Protein AF-A0A524K3Z4-F1 (afdb_monomer_lite)

pLDDT: mean 92.26, std 5.46, range [56.69, 98.56]

Foldseek 3Di:
DADEAEEEAEAADPCPCPDPQNVLVVLLQVLLCVVGHYDYDYDHVNVVCDDPDPPPCVLVLLLLPADCAQAEDEAEDEDQADPGVVVQVVVVSSCVSNHYHHQYYYYHNPVCCVPPVRVVVSSVVSNVVSVSRSCSNVVTDGAADDLVNQLVLLLSLVVLVVDPPDPSVVSCVVQVSNPDSGSDPHHYDPVSSVVSNVNSVVVVVCVVVVVDDDDD

Structure (mmCIF, N/CA/C/O backbone):
data_AF-A0A524K3Z4-F1
#
_entry.id   AF-A0A524K3Z4-F1
#
loop_
_atom_site.group_PDB
_atom_site.id
_atom_site.type_symbol
_atom_site.label_atom_id
_atom_site.label_alt_id
_atom_site.label_comp_id
_atom_site.label_asym_id
_atom_site.label_entity_id
_atom_site.label_seq_id
_atom_site.pdbx_PDB_ins_code
_atom_site.Cartn_x
_atom_site.Cartn_y
_atom_site.Cartn_z
_atom_site.occupancy
_atom_site.B_iso_or_equiv
_atom_site.auth_seq_id
_atom_site.auth_comp_id
_atom_site.auth_asym_id
_atom_site.auth_atom_id
_atom_site.pdbx_PDB_model_num
ATOM 1 N N . MET A 1 1 ? -13.213 -27.231 7.561 1.00 56.69 1 MET A N 1
ATOM 2 C CA . MET A 1 1 ? -12.768 -26.121 8.432 1.00 56.69 1 MET A CA 1
ATOM 3 C C . MET A 1 1 ? -12.184 -25.033 7.546 1.00 56.69 1 MET A C 1
ATOM 5 O O . MET A 1 1 ? -11.347 -25.350 6.708 1.00 56.69 1 MET A O 1
ATOM 9 N N . THR A 1 2 ? -12.667 -23.795 7.653 1.00 78.12 2 THR A N 1
ATOM 10 C CA . THR A 1 2 ? -12.104 -22.633 6.943 1.00 78.12 2 THR A CA 1
ATOM 11 C C . THR A 1 2 ? -10.697 -22.343 7.471 1.00 78.12 2 THR A C 1
ATOM 13 O O . THR A 1 2 ? -10.462 -22.359 8.676 1.00 78.12 2 THR A O 1
ATOM 16 N N . LYS A 1 3 ? -9.731 -22.142 6.569 1.00 89.69 3 LYS A N 1
ATOM 17 C CA . LYS A 1 3 ? -8.318 -21.948 6.924 1.00 89.69 3 LYS A CA 1
ATOM 18 C C . LYS A 1 3 ? -8.098 -20.550 7.500 1.00 89.69 3 LYS A C 1
ATOM 20 O O . LYS A 1 3 ? -8.278 -19.587 6.766 1.00 89.69 3 LYS A O 1
ATOM 25 N N . THR A 1 4 ? -7.637 -20.443 8.744 1.00 94.81 4 THR A N 1
ATOM 26 C CA . THR A 1 4 ? -7.328 -19.160 9.401 1.00 94.81 4 THR A CA 1
ATOM 27 C C . THR A 1 4 ? -6.436 -18.257 8.542 1.00 94.81 4 THR A C 1
ATOM 29 O O . THR A 1 4 ? -5.437 -18.710 7.971 1.00 94.81 4 THR A O 1
ATOM 32 N N . LEU A 1 5 ? -6.799 -16.975 8.451 1.00 95.44 5 LEU A N 1
ATOM 33 C CA . LEU A 1 5 ? -6.001 -15.955 7.776 1.00 95.44 5 LEU A CA 1
ATOM 34 C C . LEU A 1 5 ? -4.870 -15.488 8.691 1.00 95.44 5 LEU A C 1
ATOM 36 O O . LEU A 1 5 ? -5.115 -15.138 9.839 1.00 95.44 5 LEU A O 1
ATOM 40 N N . ASN A 1 6 ? -3.650 -15.422 8.162 1.00 96.56 6 ASN A N 1
ATOM 41 C CA . ASN A 1 6 ? -2.490 -14.902 8.885 1.00 96.56 6 ASN A CA 1
ATOM 42 C C . ASN A 1 6 ? -2.117 -13.532 8.321 1.00 96.56 6 ASN A C 1
ATOM 44 O O . ASN A 1 6 ? -1.809 -13.413 7.130 1.00 96.56 6 ASN A O 1
ATOM 48 N N . ILE A 1 7 ? -2.149 -12.509 9.170 1.00 97.38 7 ILE A N 1
ATOM 49 C CA . ILE A 1 7 ? -1.951 -11.110 8.792 1.00 97.38 7 ILE A CA 1
ATOM 50 C C . ILE A 1 7 ? -0.807 -10.527 9.610 1.00 97.38 7 ILE A C 1
ATOM 52 O O . ILE A 1 7 ? -0.708 -10.761 10.807 1.00 97.38 7 ILE A O 1
ATOM 56 N N . LEU A 1 8 ? 0.031 -9.724 8.960 1.00 97.88 8 LEU A N 1
ATOM 57 C CA . LEU A 1 8 ? 1.083 -8.951 9.608 1.00 97.88 8 LEU A CA 1
ATOM 58 C C . LEU A 1 8 ? 0.702 -7.467 9.598 1.00 97.88 8 LEU A C 1
ATOM 60 O O . LEU A 1 8 ? 0.550 -6.872 8.528 1.00 97.88 8 LEU A O 1
ATOM 64 N N . ALA A 1 9 ? 0.575 -6.864 10.776 1.00 97.81 9 ALA A N 1
ATOM 65 C CA . ALA A 1 9 ? 0.321 -5.441 10.958 1.00 97.81 9 ALA A CA 1
ATOM 66 C C . ALA A 1 9 ? 1.625 -4.702 11.292 1.00 97.81 9 ALA A C 1
ATOM 68 O O . ALA A 1 9 ? 2.204 -4.882 12.362 1.00 97.81 9 ALA A O 1
ATOM 69 N N . LEU A 1 10 ? 2.072 -3.830 10.382 1.00 96.81 10 LEU A N 1
ATOM 70 C CA . LEU A 1 10 ? 3.240 -2.967 10.582 1.00 96.81 10 LEU A CA 1
ATOM 71 C C . LEU A 1 10 ? 2.790 -1.584 11.066 1.00 96.81 10 LEU A C 1
ATOM 73 O O . LEU A 1 10 ? 2.091 -0.870 10.345 1.00 96.81 10 LEU A O 1
ATOM 77 N N . ILE A 1 11 ? 3.197 -1.187 12.272 1.00 96.38 11 ILE A N 1
ATOM 78 C CA . ILE A 1 11 ? 2.736 0.050 12.917 1.00 96.38 11 ILE A CA 1
ATOM 79 C C . ILE A 1 11 ? 3.921 0.974 13.178 1.00 96.38 11 ILE A C 1
ATOM 81 O O . ILE A 1 11 ? 4.809 0.672 13.970 1.00 96.38 11 ILE A O 1
ATOM 85 N N . GLY A 1 12 ? 3.914 2.136 12.522 1.00 93.50 12 GLY A N 1
ATOM 86 C CA . GLY A 1 12 ? 4.973 3.145 12.636 1.00 93.50 12 GLY A CA 1
ATOM 87 C C . GLY A 1 12 ? 4.771 4.195 13.731 1.00 93.50 12 GLY A C 1
ATOM 88 O O . GLY A 1 12 ? 5.523 5.162 13.776 1.00 93.50 12 GLY A O 1
ATOM 89 N N . SER A 1 13 ? 3.740 4.079 14.578 1.00 93.31 13 SER A N 1
ATOM 90 C CA . SER A 1 13 ? 3.507 5.073 15.631 1.00 93.31 13 SER A CA 1
ATOM 91 C C . SER A 1 13 ? 4.441 4.841 16.822 1.00 93.31 13 SER A C 1
ATOM 93 O O . SER A 1 13 ? 4.425 3.737 17.362 1.00 93.31 13 SER A O 1
ATOM 95 N N . PRO A 1 14 ? 5.153 5.872 17.321 1.00 93.00 14 PRO A N 1
ATOM 96 C CA . PRO A 1 14 ? 6.015 5.735 18.500 1.00 93.00 14 PRO A CA 1
ATOM 97 C C . PRO A 1 14 ? 5.225 5.489 19.794 1.00 93.00 14 PRO A C 1
ATOM 99 O O . PRO A 1 14 ? 5.790 5.091 20.802 1.00 93.00 14 PRO A O 1
ATOM 102 N N . ARG A 1 15 ? 3.906 5.722 19.764 1.00 94.50 15 ARG A N 1
ATOM 103 C CA . ARG A 1 15 ? 2.989 5.498 20.890 1.00 94.50 15 ARG A CA 1
ATOM 104 C C . ARG A 1 15 ? 2.561 4.036 21.040 1.00 94.50 15 ARG A C 1
ATOM 106 O O . ARG A 1 15 ? 1.789 3.737 21.935 1.00 94.50 15 ARG A O 1
ATOM 113 N N . ASN A 1 16 ? 3.015 3.144 20.157 1.00 93.31 16 ASN A N 1
ATOM 114 C CA . ASN A 1 16 ? 2.698 1.718 20.191 1.00 93.31 16 ASN A CA 1
ATOM 115 C C . ASN A 1 16 ? 1.187 1.438 20.362 1.00 93.31 16 ASN A C 1
ATOM 117 O O . ASN A 1 16 ? 0.378 1.915 19.555 1.00 93.31 16 ASN A O 1
ATOM 121 N N . GLU A 1 17 ? 0.817 0.689 21.402 1.00 95.94 17 GLU A N 1
ATOM 122 C CA . GLU A 1 17 ? -0.548 0.304 21.757 1.00 95.94 17 GLU A CA 1
ATOM 123 C C . GLU A 1 17 ? -1.456 1.510 22.085 1.00 95.94 17 GLU A C 1
ATOM 125 O O . GLU A 1 17 ? -2.664 1.473 21.847 1.00 95.94 17 GLU A O 1
ATOM 130 N N . ASP A 1 18 ? -0.890 2.638 22.521 1.00 95.25 18 ASP A N 1
ATOM 131 C CA . ASP A 1 18 ? -1.661 3.854 22.809 1.00 95.25 18 ASP A CA 1
ATOM 132 C C . ASP A 1 18 ? -2.025 4.648 21.546 1.00 95.25 18 ASP A C 1
ATOM 134 O O . ASP A 1 18 ? -2.816 5.598 21.589 1.00 95.25 18 ASP A O 1
ATOM 138 N N . SER A 1 19 ? -1.469 4.277 20.389 1.00 95.69 19 SER A N 1
ATOM 139 C CA . SER A 1 19 ? -1.733 4.971 19.132 1.00 95.69 19 SER A CA 1
ATOM 140 C C . SER A 1 19 ? -3.146 4.712 18.600 1.00 95.69 19 SER A C 1
ATOM 142 O O . SER A 1 19 ? -3.651 3.591 18.602 1.00 95.69 19 SER A O 1
ATOM 144 N N . TYR A 1 20 ? -3.771 5.747 18.030 1.00 95.62 20 TYR A N 1
ATOM 145 C CA . TYR A 1 20 ? -5.041 5.577 17.317 1.00 95.62 20 TYR A CA 1
ATOM 146 C C . TYR A 1 20 ? -4.914 4.624 16.121 1.00 95.62 20 TYR A C 1
ATOM 148 O O . TYR A 1 20 ? -5.869 3.924 15.812 1.00 95.62 20 TYR A O 1
ATOM 156 N N . THR A 1 21 ? -3.740 4.548 15.480 1.00 95.44 21 THR A N 1
ATOM 157 C CA . THR A 1 21 ? -3.498 3.608 14.376 1.00 95.44 21 THR A CA 1
ATOM 158 C C . THR A 1 21 ? -3.652 2.171 14.850 1.00 95.44 21 THR A C 1
ATOM 160 O O . THR A 1 21 ? -4.352 1.397 14.209 1.00 95.44 21 THR A O 1
ATOM 163 N N . TYR A 1 22 ? -3.038 1.825 15.985 1.00 97.56 22 TYR A N 1
ATOM 164 C CA . TYR A 1 22 ? -3.172 0.497 16.574 1.00 97.56 22 TYR A CA 1
ATOM 165 C C . TYR A 1 22 ? -4.626 0.187 16.937 1.00 97.56 22 TYR A C 1
ATOM 167 O O . TYR A 1 22 ? -5.139 -0.855 16.539 1.00 97.56 22 TYR A O 1
ATOM 175 N N . LYS A 1 23 ? -5.314 1.117 17.611 1.00 97.06 23 LYS A N 1
ATOM 176 C CA . LYS A 1 23 ? -6.720 0.941 18.015 1.00 97.06 23 LYS A CA 1
ATOM 177 C C . LYS A 1 23 ? -7.639 0.693 16.812 1.00 97.06 23 LYS A C 1
ATOM 179 O O . LYS A 1 23 ? -8.449 -0.224 16.844 1.00 97.06 23 LYS A O 1
ATOM 184 N N . VAL A 1 24 ? -7.448 1.439 15.723 1.00 97.12 24 VAL A N 1
ATOM 185 C CA . VAL A 1 24 ? -8.189 1.242 14.464 1.00 97.12 24 VAL A CA 1
ATOM 186 C C . VAL A 1 24 ? -7.864 -0.112 13.827 1.00 97.12 24 VAL A C 1
ATOM 188 O O . VAL A 1 24 ? -8.762 -0.782 13.332 1.00 97.12 24 VAL A O 1
ATOM 191 N N . ILE A 1 25 ? -6.604 -0.558 13.854 1.00 97.94 25 ILE A N 1
ATOM 192 C CA . ILE A 1 25 ? -6.231 -1.885 13.335 1.00 97.94 25 ILE A CA 1
ATOM 193 C C . ILE A 1 25 ? -6.853 -3.007 14.180 1.00 97.94 25 ILE A C 1
ATOM 195 O O . ILE A 1 25 ? -7.318 -3.986 13.608 1.00 97.94 25 ILE A O 1
ATOM 199 N N . ARG A 1 26 ? -6.903 -2.873 15.512 1.00 98.19 26 ARG A N 1
ATOM 200 C CA . ARG A 1 26 ? -7.589 -3.830 16.403 1.00 98.19 26 ARG A CA 1
ATOM 201 C C . ARG A 1 26 ? -9.087 -3.908 16.122 1.00 98.19 26 ARG A C 1
ATOM 203 O O . ARG A 1 26 ? -9.655 -4.992 16.138 1.00 98.19 26 ARG A O 1
ATOM 210 N N . GLN A 1 27 ? -9.712 -2.773 15.827 1.00 98.06 27 GLN A N 1
ATOM 211 C CA . GLN A 1 27 ? -11.116 -2.728 15.431 1.00 98.06 27 GLN A CA 1
ATOM 212 C C . GLN A 1 27 ? -11.348 -3.449 14.094 1.00 98.06 27 GLN A C 1
ATOM 214 O O . GLN A 1 27 ? -12.243 -4.283 14.002 1.00 98.06 27 GLN A O 1
ATOM 219 N N . ILE A 1 28 ? -10.487 -3.209 13.095 1.00 98.31 28 ILE A N 1
ATOM 220 C CA . ILE A 1 28 ? -10.524 -3.944 11.820 1.00 98.31 28 ILE A CA 1
ATOM 221 C C . ILE A 1 28 ? -10.328 -5.446 12.060 1.00 98.31 28 ILE A C 1
ATOM 223 O O . ILE A 1 28 ? -11.066 -6.241 11.499 1.00 98.31 28 ILE A O 1
ATOM 227 N N . GLU A 1 29 ? -9.365 -5.855 12.889 1.00 98.12 29 GLU A N 1
ATOM 228 C CA . GLU A 1 29 ? -9.141 -7.268 13.225 1.00 98.12 29 GLU A CA 1
ATOM 229 C C . GLU A 1 29 ? -10.374 -7.921 13.859 1.00 98.12 29 GLU A C 1
ATOM 231 O O . GLU A 1 29 ? -10.720 -9.035 13.474 1.00 98.12 29 GLU A O 1
ATOM 236 N N . ALA A 1 30 ? -11.031 -7.257 14.815 1.00 98.31 30 ALA A N 1
ATOM 237 C CA . ALA A 1 30 ? -12.246 -7.777 15.439 1.00 98.31 30 ALA A CA 1
ATOM 238 C C . ALA A 1 30 ? -13.339 -8.014 14.385 1.00 98.31 30 ALA A C 1
ATOM 240 O O . ALA A 1 30 ? -13.827 -9.132 14.242 1.00 98.31 30 ALA A O 1
ATOM 241 N N . GLN A 1 31 ? -13.602 -7.009 13.547 1.00 98.44 31 GLN A N 1
ATOM 242 C CA . GLN A 1 31 ? -14.572 -7.107 12.453 1.00 98.44 31 GLN A CA 1
ATOM 243 C C . GLN A 1 31 ? -14.164 -8.136 11.387 1.00 98.44 31 GLN A C 1
ATOM 245 O O . GLN A 1 31 ? -15.015 -8.737 10.739 1.00 98.44 31 GLN A O 1
ATOM 250 N N . MET A 1 32 ? -12.865 -8.357 11.169 1.00 97.75 32 MET A N 1
ATOM 251 C CA . MET A 1 32 ? -12.385 -9.428 10.298 1.00 97.75 32 MET A CA 1
ATOM 252 C C . MET A 1 32 ? -12.645 -10.803 10.905 1.00 97.75 32 MET A C 1
ATOM 254 O O . MET A 1 32 ? -13.059 -11.692 10.169 1.00 97.75 32 MET A O 1
ATOM 258 N N . ASN A 1 33 ? -12.428 -10.979 12.210 1.00 96.94 33 ASN A N 1
ATOM 259 C CA . ASN A 1 33 ? -12.677 -12.237 12.914 1.00 96.94 33 ASN A CA 1
ATOM 260 C C . ASN A 1 33 ? -14.154 -12.643 12.895 1.00 96.94 33 ASN A C 1
ATOM 262 O O . ASN A 1 33 ? -14.437 -13.833 12.757 1.00 96.94 33 ASN A O 1
ATOM 266 N N . ASP A 1 34 ? -15.070 -11.673 12.927 1.00 97.12 34 ASP A N 1
ATOM 267 C CA . ASP A 1 34 ? -16.509 -11.918 12.759 1.00 97.12 34 ASP A CA 1
ATOM 268 C C . ASP A 1 34 ? -16.855 -12.469 11.362 1.00 97.12 34 ASP A C 1
ATOM 270 O O . ASP A 1 34 ? -17.833 -13.197 11.192 1.00 97.12 34 ASP A O 1
ATOM 274 N N . LEU A 1 35 ? -16.049 -12.140 10.346 1.00 96.69 35 LEU A N 1
ATOM 275 C CA . LEU A 1 35 ? -16.254 -12.565 8.957 1.00 96.69 35 LEU A CA 1
ATOM 276 C C . LEU A 1 35 ? -15.489 -13.846 8.607 1.00 96.69 35 LEU A C 1
ATOM 278 O O . LEU A 1 35 ? -15.958 -14.662 7.814 1.00 96.69 35 LEU A O 1
ATOM 282 N N . HIS A 1 36 ? -14.274 -13.992 9.130 1.00 95.94 36 HIS A N 1
ATOM 283 C CA . HIS A 1 36 ? -13.381 -15.102 8.843 1.00 95.94 36 HIS A CA 1
ATOM 284 C C . HIS A 1 36 ? -12.333 -15.241 9.961 1.00 95.94 36 HIS A C 1
ATOM 286 O O . HIS A 1 36 ? -11.661 -14.255 10.271 1.00 95.94 36 HIS A O 1
ATOM 292 N N . PRO A 1 37 ? -12.079 -16.456 10.495 1.00 96.50 37 PRO A N 1
ATOM 293 C CA . PRO A 1 37 ? -11.021 -16.673 11.481 1.00 96.50 37 PRO A CA 1
ATOM 294 C C . PRO A 1 37 ? -9.693 -16.060 11.030 1.00 96.50 37 PRO A C 1
ATOM 296 O O . PRO A 1 37 ? -9.200 -16.377 9.940 1.00 96.50 37 PRO A O 1
ATOM 299 N N . THR A 1 38 ? -9.141 -15.171 11.854 1.00 96.75 38 THR A N 1
ATOM 300 C CA . THR A 1 38 ? -8.000 -14.320 11.522 1.00 96.75 38 THR A CA 1
ATOM 301 C C . THR A 1 38 ? -7.041 -14.213 12.708 1.00 96.75 38 THR A C 1
ATOM 303 O O . THR A 1 38 ? -7.433 -13.986 13.848 1.00 96.75 38 THR A O 1
ATOM 306 N N . THR A 1 39 ? -5.747 -14.337 12.437 1.00 96.88 39 THR A N 1
ATOM 307 C CA . THR A 1 39 ? -4.669 -14.100 13.398 1.00 96.88 39 THR A CA 1
ATOM 308 C C . THR A 1 39 ? -3.807 -12.950 12.900 1.00 96.88 39 THR A C 1
ATOM 310 O O . THR A 1 39 ? -3.344 -12.969 11.755 1.00 96.88 39 THR A O 1
ATOM 313 N N . VAL A 1 40 ? -3.592 -11.949 13.758 1.00 97.88 40 VAL A N 1
ATOM 314 C CA . VAL A 1 40 ? -2.777 -10.773 13.441 1.00 97.88 40 VAL A CA 1
ATOM 315 C C . VAL A 1 40 ? -1.514 -10.758 14.292 1.00 97.88 40 VAL A C 1
ATOM 317 O O . VAL A 1 40 ? -1.565 -10.725 15.519 1.00 97.88 40 VAL A O 1
ATOM 320 N N . GLU A 1 41 ? -0.366 -10.747 13.625 1.00 98.12 41 GLU A N 1
ATOM 321 C CA . GLU A 1 41 ? 0.926 -10.450 14.231 1.00 98.12 41 GLU A CA 1
ATOM 322 C C . GLU A 1 41 ? 1.177 -8.939 14.177 1.00 98.12 41 GLU A C 1
ATOM 324 O O . GLU A 1 41 ? 1.033 -8.312 13.125 1.00 98.12 41 GLU A O 1
ATOM 329 N N . TYR A 1 42 ? 1.571 -8.348 15.305 1.00 97.38 42 TYR A N 1
ATOM 330 C CA . TYR A 1 42 ? 1.823 -6.913 15.421 1.00 97.38 42 TYR A CA 1
ATOM 331 C C . TYR A 1 42 ? 3.313 -6.618 15.499 1.00 97.38 42 TYR A C 1
ATOM 333 O O . TYR A 1 42 ? 3.994 -7.037 16.431 1.00 97.38 42 TYR A O 1
ATOM 341 N N . VAL A 1 43 ? 3.797 -5.803 14.565 1.00 97.00 43 VAL A N 1
ATOM 342 C CA . VAL A 1 43 ? 5.163 -5.284 14.574 1.00 97.00 43 VAL A CA 1
ATOM 343 C C . VAL A 1 43 ? 5.117 -3.772 14.734 1.00 97.00 43 VAL A C 1
ATOM 345 O O . VAL A 1 43 ? 4.781 -3.025 13.811 1.00 97.00 43 VAL A O 1
ATOM 348 N N . PHE A 1 44 ? 5.492 -3.312 15.924 1.00 95.94 44 PHE A N 1
ATOM 349 C CA . PHE A 1 44 ? 5.708 -1.897 16.198 1.00 95.94 44 PHE A CA 1
ATOM 350 C C . PHE A 1 44 ? 7.109 -1.508 15.741 1.00 95.94 44 PHE A C 1
ATOM 352 O O . PHE A 1 44 ? 8.100 -1.911 16.346 1.00 95.94 44 PHE A O 1
ATOM 359 N N . LEU A 1 45 ? 7.204 -0.713 14.675 1.00 93.00 45 LEU A N 1
ATOM 360 C CA . LEU A 1 45 ? 8.483 -0.386 14.041 1.00 93.00 45 LEU A CA 1
ATOM 361 C C . LEU A 1 45 ? 9.452 0.337 14.982 1.00 93.00 45 LEU A C 1
ATOM 363 O O . LEU A 1 45 ? 10.651 0.193 14.815 1.00 93.00 45 LEU A O 1
ATOM 367 N N . CYS A 1 46 ? 8.961 1.072 15.982 1.00 89.62 46 CYS A N 1
ATOM 368 C CA . CYS A 1 46 ? 9.808 1.700 17.000 1.00 89.62 46 CYS A CA 1
ATOM 369 C C . CYS A 1 46 ? 10.330 0.727 18.070 1.00 89.62 46 CYS A C 1
ATOM 371 O O . CYS A 1 46 ? 11.254 1.083 18.793 1.00 89.62 46 CYS A O 1
ATOM 373 N N . LYS A 1 47 ? 9.753 -0.478 18.181 1.00 91.50 47 LYS A N 1
ATOM 374 C CA . LYS A 1 47 ? 10.281 -1.573 19.016 1.00 91.50 47 LYS A CA 1
ATOM 375 C C . LYS A 1 47 ? 11.241 -2.468 18.227 1.00 91.50 47 LYS A C 1
ATOM 377 O O . LYS A 1 47 ? 12.098 -3.119 18.816 1.00 91.50 47 LYS A O 1
ATOM 382 N N . VAL A 1 48 ? 11.120 -2.491 16.898 1.00 89.44 48 VAL A N 1
ATOM 383 C CA . VAL A 1 48 ? 12.121 -3.110 16.027 1.00 89.44 48 VAL A CA 1
ATOM 384 C C . VAL A 1 48 ? 13.317 -2.169 15.983 1.00 89.44 48 VAL A C 1
ATOM 386 O O . VAL A 1 48 ? 13.215 -1.062 15.467 1.00 89.44 48 VAL A O 1
ATOM 389 N N . LEU A 1 49 ? 14.451 -2.590 16.539 1.00 83.50 49 LEU A N 1
ATOM 390 C CA . LEU A 1 49 ? 15.705 -1.833 16.511 1.00 83.50 49 LEU A CA 1
ATOM 391 C C . LEU A 1 49 ? 16.283 -1.802 15.085 1.00 83.50 49 LEU A C 1
ATOM 393 O O . LEU A 1 49 ? 17.308 -2.415 14.796 1.00 83.50 49 LEU A O 1
ATOM 397 N N . VAL A 1 50 ? 15.593 -1.126 14.165 1.00 83.38 50 VAL A N 1
ATOM 398 C CA . VAL A 1 50 ? 16.068 -0.906 12.802 1.00 83.38 50 VAL A CA 1
ATOM 399 C C . VAL A 1 50 ? 17.160 0.162 12.877 1.00 83.38 50 VAL A C 1
ATOM 401 O O . VAL A 1 50 ? 16.866 1.286 13.294 1.00 83.38 50 VAL A O 1
ATOM 404 N N . PRO A 1 51 ? 18.413 -0.152 12.504 1.00 85.56 51 PRO A N 1
ATOM 405 C CA . PRO A 1 51 ? 19.477 0.838 12.514 1.00 85.56 51 PRO A CA 1
ATOM 406 C C . PRO A 1 51 ? 19.165 1.961 11.522 1.00 85.56 51 PRO A C 1
ATOM 408 O O . PRO A 1 51 ? 18.404 1.786 10.563 1.00 85.56 51 PRO A O 1
ATOM 411 N N . TYR A 1 52 ? 19.786 3.120 11.732 1.00 88.69 52 TYR A N 1
ATOM 412 C CA . TYR A 1 52 ? 19.752 4.183 10.735 1.00 88.69 52 TYR A CA 1
ATOM 413 C C . TYR A 1 52 ? 20.242 3.669 9.379 1.00 88.69 52 TYR A C 1
ATOM 415 O O . TYR A 1 52 ? 21.085 2.776 9.294 1.00 88.69 52 TYR A O 1
ATOM 423 N N . CYS A 1 53 ? 19.693 4.248 8.311 1.00 89.69 53 CYS A N 1
ATOM 424 C CA . CYS A 1 53 ? 20.100 3.917 6.954 1.00 89.69 53 CYS A CA 1
ATOM 425 C C . CYS A 1 53 ? 21.601 4.187 6.782 1.00 89.69 53 CYS A C 1
ATOM 427 O O . CYS A 1 53 ? 22.049 5.322 6.926 1.00 89.69 53 CYS A O 1
ATOM 429 N N . ASP A 1 54 ? 22.349 3.150 6.426 1.00 92.12 54 ASP A N 1
ATOM 430 C CA . ASP A 1 54 ? 23.792 3.179 6.169 1.00 92.12 54 ASP A CA 1
ATOM 431 C C . ASP A 1 54 ? 24.139 3.519 4.708 1.00 92.12 54 ASP A C 1
ATOM 433 O O . ASP A 1 54 ? 25.300 3.513 4.310 1.00 92.12 54 ASP A O 1
ATOM 437 N N . GLY A 1 55 ? 23.131 3.786 3.871 1.00 91.38 55 GLY A N 1
ATOM 438 C CA . GLY A 1 55 ? 23.334 4.072 2.454 1.00 91.38 55 GLY A CA 1
ATOM 439 C C . GLY A 1 55 ? 23.640 2.842 1.593 1.00 91.38 55 GLY A C 1
ATOM 440 O O . GLY A 1 55 ? 24.040 3.008 0.444 1.00 91.38 55 GLY A O 1
ATOM 441 N N . CYS A 1 56 ? 23.384 1.612 2.059 1.00 88.62 56 CYS A N 1
ATOM 442 C CA . CYS A 1 56 ? 23.635 0.383 1.285 1.00 88.62 56 CYS A CA 1
ATOM 443 C C . CYS A 1 56 ? 22.785 0.223 0.002 1.00 88.62 56 CYS A C 1
ATOM 445 O O . CYS A 1 56 ? 22.970 -0.726 -0.764 1.00 88.62 56 CYS A O 1
ATOM 447 N N . LEU A 1 57 ? 21.809 1.112 -0.233 1.00 84.88 57 LEU A N 1
ATOM 448 C CA . LEU A 1 57 ? 20.875 1.107 -1.372 1.00 84.88 57 LEU A CA 1
ATOM 449 C C . LEU A 1 57 ? 19.990 -0.150 -1.488 1.00 84.88 57 LEU A C 1
ATOM 451 O O . LEU A 1 57 ? 19.264 -0.302 -2.475 1.00 84.88 57 LEU A O 1
ATOM 455 N N . SER A 1 58 ? 19.975 -1.032 -0.482 1.00 83.00 58 SER A N 1
ATOM 456 C CA . SER A 1 58 ? 19.155 -2.255 -0.475 1.00 83.00 58 SER A CA 1
ATOM 457 C C . SER A 1 58 ? 17.667 -1.960 -0.715 1.00 83.00 58 SER A C 1
ATOM 459 O O . SER A 1 58 ? 17.016 -2.622 -1.527 1.00 83.00 58 SER A O 1
ATOM 461 N N . CYS A 1 59 ? 17.144 -0.888 -0.111 1.00 80.69 59 CYS A N 1
ATOM 462 C CA . CYS A 1 59 ? 15.764 -0.436 -0.303 1.00 80.69 59 CYS A CA 1
ATOM 463 C C . CYS A 1 59 ? 15.447 -0.063 -1.766 1.00 80.69 59 CYS A C 1
ATOM 465 O O . CYS A 1 59 ? 14.356 -0.360 -2.260 1.00 80.69 59 CYS A O 1
ATOM 467 N N . MET A 1 60 ? 16.407 0.523 -2.491 1.00 79.31 60 MET A N 1
ATOM 468 C CA . MET A 1 60 ? 16.266 0.859 -3.912 1.00 79.31 60 MET A CA 1
ATOM 469 C C . MET A 1 60 ? 16.292 -0.396 -4.783 1.00 79.31 60 MET A C 1
ATOM 471 O O . MET A 1 60 ? 15.486 -0.524 -5.706 1.00 79.31 60 MET A O 1
ATOM 475 N N . TYR A 1 61 ? 17.161 -1.358 -4.461 1.00 79.81 61 TYR A N 1
ATOM 476 C CA . TYR A 1 61 ? 17.194 -2.638 -5.167 1.00 79.81 61 TYR A CA 1
ATOM 477 C C . TYR A 1 61 ? 15.897 -3.424 -4.984 1.00 79.81 61 TYR A C 1
ATOM 479 O O . TYR A 1 61 ? 15.363 -3.933 -5.965 1.00 79.81 61 TYR A O 1
ATOM 487 N N . LYS A 1 62 ? 15.358 -3.495 -3.762 1.00 79.94 62 LYS A N 1
ATOM 488 C CA . LYS A 1 62 ? 14.090 -4.187 -3.483 1.00 79.94 62 LYS A CA 1
ATOM 489 C C . LYS A 1 62 ? 12.906 -3.537 -4.199 1.00 79.94 62 LYS A C 1
ATOM 491 O O . LYS A 1 62 ? 12.050 -4.251 -4.707 1.00 79.94 62 LYS A O 1
ATOM 496 N N . ARG A 1 63 ? 12.878 -2.204 -4.331 1.00 79.19 63 ARG A N 1
ATOM 497 C CA . ARG A 1 63 ? 11.809 -1.511 -5.075 1.00 79.19 63 ARG A CA 1
ATOM 498 C C . ARG A 1 63 ? 11.774 -1.872 -6.566 1.00 79.19 63 ARG A C 1
ATOM 500 O O . ARG A 1 63 ? 10.699 -1.946 -7.147 1.00 79.19 63 ARG A O 1
ATOM 507 N N . ASN A 1 64 ? 12.923 -2.145 -7.178 1.00 82.19 64 ASN A N 1
ATOM 508 C CA . ASN A 1 64 ? 12.996 -2.571 -8.583 1.00 82.19 64 ASN A CA 1
ATOM 509 C C . ASN A 1 64 ? 12.850 -4.091 -8.760 1.00 82.19 64 ASN A C 1
ATOM 511 O O . ASN A 1 64 ? 12.993 -4.601 -9.873 1.00 82.19 64 ASN A O 1
ATOM 515 N N . ARG A 1 65 ? 12.625 -4.821 -7.662 1.00 87.88 65 ARG A N 1
ATOM 516 C CA . ARG A 1 65 ? 12.581 -6.284 -7.593 1.00 87.88 65 ARG A CA 1
ATOM 517 C C . ARG A 1 65 ? 11.408 -6.726 -6.708 1.00 87.88 65 ARG A C 1
ATOM 519 O O . ARG A 1 65 ? 11.646 -7.308 -5.647 1.00 87.88 65 ARG A O 1
ATOM 526 N N . PRO A 1 66 ? 10.163 -6.400 -7.106 1.00 89.62 66 PRO A N 1
ATOM 527 C CA . PRO A 1 66 ? 8.971 -6.792 -6.362 1.00 89.62 66 PRO A CA 1
ATOM 528 C C . PRO A 1 66 ? 8.951 -8.300 -6.089 1.00 89.62 66 PRO A C 1
ATOM 530 O O . PRO A 1 66 ? 9.330 -9.099 -6.946 1.00 89.62 66 PRO A O 1
ATOM 533 N N . SER A 1 67 ? 8.521 -8.679 -4.884 1.00 89.94 67 SER A N 1
ATOM 534 C CA . SER A 1 67 ? 8.544 -10.069 -4.406 1.00 89.94 67 SER A CA 1
ATOM 535 C C . SER A 1 67 ? 7.294 -10.490 -3.633 1.00 89.94 67 SER A C 1
ATOM 537 O O . SER A 1 67 ? 7.162 -11.663 -3.301 1.00 89.94 67 SER A O 1
ATOM 539 N N . PHE A 1 68 ? 6.372 -9.570 -3.344 1.00 92.19 68 PHE A N 1
ATOM 540 C CA . PHE A 1 68 ? 5.162 -9.846 -2.559 1.00 92.19 68 PHE A CA 1
ATOM 541 C C . PHE A 1 68 ? 3.918 -10.051 -3.434 1.00 92.19 68 PHE A C 1
ATOM 543 O O . PHE A 1 68 ? 2.807 -9.720 -3.031 1.00 92.19 68 PHE A O 1
ATOM 550 N N . PHE A 1 69 ? 4.095 -10.602 -4.637 1.00 91.06 69 PHE A N 1
ATOM 551 C CA . PHE A 1 69 ? 2.988 -10.843 -5.564 1.00 91.06 69 PHE A CA 1
ATOM 552 C C . PHE A 1 69 ? 1.879 -11.689 -4.935 1.00 91.06 69 PHE A C 1
ATOM 554 O O . PHE A 1 69 ? 2.144 -12.672 -4.241 1.00 91.06 69 PHE A O 1
ATOM 561 N N . GLY A 1 70 ? 0.630 -11.285 -5.174 1.00 89.56 70 GLY A N 1
ATOM 562 C CA . GLY A 1 70 ? -0.559 -11.950 -4.640 1.00 89.56 70 GLY A CA 1
ATOM 563 C C . GLY A 1 70 ? -0.796 -11.730 -3.143 1.00 89.56 70 GLY A C 1
ATOM 564 O O . GLY A 1 70 ? -1.830 -12.152 -2.627 1.00 89.56 70 GLY A O 1
ATOM 565 N N . LYS A 1 71 ? 0.111 -11.051 -2.424 1.00 94.12 71 LYS A N 1
ATOM 566 C CA . LYS A 1 71 ? -0.150 -10.620 -1.047 1.00 94.12 71 LYS A CA 1
ATOM 567 C C . LYS A 1 71 ? -1.090 -9.426 -1.074 1.00 94.12 71 LYS A C 1
ATOM 569 O O . LYS A 1 71 ? -0.788 -8.404 -1.686 1.00 94.12 71 LYS A O 1
ATOM 574 N N . LYS A 1 72 ? -2.228 -9.557 -0.398 1.00 95.50 72 LYS A N 1
ATOM 575 C CA . LYS A 1 72 ? -3.185 -8.465 -0.229 1.00 95.50 72 LYS A CA 1
ATOM 576 C C . LYS A 1 72 ? -2.694 -7.521 0.867 1.00 95.50 72 LYS A C 1
ATOM 578 O O . LYS A 1 72 ? -2.138 -7.978 1.864 1.00 95.50 72 LYS A O 1
ATOM 583 N N . ALA A 1 73 ? -2.927 -6.222 0.705 1.00 96.81 73 ALA A N 1
ATOM 584 C CA . ALA A 1 73 ? -2.571 -5.212 1.697 1.00 96.81 73 ALA A CA 1
ATOM 585 C C . ALA A 1 73 ? -3.703 -4.202 1.937 1.00 96.81 73 ALA A C 1
ATOM 587 O O . ALA A 1 73 ? -4.438 -3.838 1.017 1.00 96.81 73 ALA A O 1
ATOM 588 N N . ILE A 1 74 ? -3.782 -3.708 3.173 1.00 97.62 74 ILE A N 1
ATOM 589 C CA . ILE A 1 74 ? -4.472 -2.468 3.539 1.00 97.62 74 ILE A CA 1
ATOM 590 C C . ILE A 1 74 ? -3.389 -1.441 3.853 1.00 97.62 74 ILE A C 1
ATOM 592 O O . ILE A 1 74 ? -2.409 -1.765 4.525 1.00 97.62 74 ILE A O 1
ATOM 596 N N . VAL A 1 75 ? -3.566 -0.197 3.413 1.00 97.69 75 VAL A N 1
ATOM 597 C CA . VAL A 1 75 ? -2.741 0.917 3.899 1.00 97.69 75 VAL A CA 1
ATOM 598 C C . VAL A 1 75 ? -3.586 1.848 4.755 1.00 97.69 75 VAL A C 1
ATOM 600 O O . VAL A 1 75 ? -4.674 2.261 4.358 1.00 97.69 75 VAL A O 1
ATOM 603 N N . THR A 1 76 ? -3.107 2.161 5.955 1.00 97.12 76 THR A N 1
ATOM 604 C CA . THR A 1 76 ? -3.830 3.023 6.891 1.00 97.12 76 THR A CA 1
ATOM 605 C C . THR A 1 76 ? -2.921 4.083 7.485 1.00 97.12 76 THR A C 1
ATOM 607 O O . THR A 1 76 ? -1.723 3.860 7.667 1.00 97.12 76 THR A O 1
ATOM 610 N N . CYS A 1 77 ? -3.482 5.251 7.781 1.00 96.00 77 CYS A N 1
ATOM 611 C CA . CYS A 1 77 ? -2.779 6.300 8.502 1.00 96.00 77 CYS A CA 1
ATOM 612 C C . CYS A 1 77 ? -3.717 7.063 9.437 1.00 96.00 77 CYS A C 1
ATOM 614 O O . CYS A 1 77 ? -4.891 7.280 9.133 1.00 96.00 77 CYS A O 1
ATOM 616 N N . THR A 1 78 ? -3.167 7.559 10.542 1.00 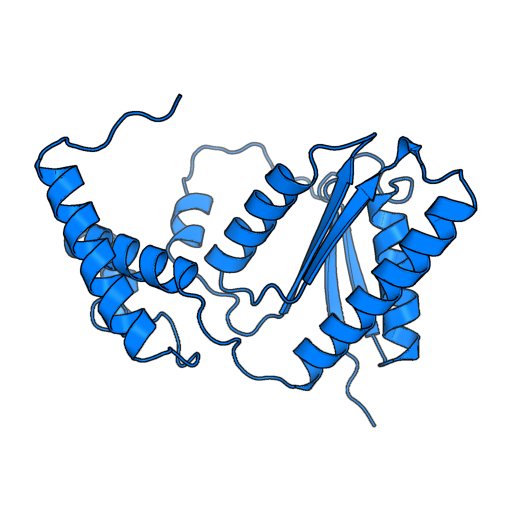94.94 78 THR A N 1
ATOM 617 C CA . THR A 1 78 ? -3.836 8.550 11.388 1.00 94.94 78 THR A CA 1
ATOM 618 C C . THR A 1 78 ? -3.104 9.878 11.306 1.00 94.94 78 THR A C 1
ATOM 620 O O . THR A 1 78 ? -1.880 9.896 11.450 1.00 94.94 78 THR A O 1
ATOM 623 N N . ALA A 1 79 ? -3.830 10.981 11.175 1.00 93.38 79 ALA A N 1
ATOM 624 C CA . ALA A 1 79 ? -3.282 12.326 11.342 1.00 93.38 79 ALA A CA 1
ATOM 625 C C . ALA A 1 79 ? -4.229 13.176 12.193 1.00 93.38 79 ALA A C 1
ATOM 627 O O . ALA A 1 79 ? -5.392 12.822 12.349 1.00 93.38 79 ALA A O 1
ATOM 628 N N . SER A 1 80 ? -3.756 14.292 12.755 1.00 86.94 80 SER A N 1
ATOM 629 C CA . SER A 1 80 ? -4.575 15.120 13.655 1.00 86.94 80 SER A CA 1
ATOM 630 C C . SER A 1 80 ? -5.865 15.602 12.978 1.00 86.94 80 SER A C 1
ATOM 632 O O . SER A 1 80 ? -6.958 15.296 13.449 1.00 86.94 80 SER A O 1
ATOM 634 N N . GLY A 1 81 ? -5.753 16.236 11.809 1.00 80.44 81 GLY A N 1
ATOM 635 C CA . GLY A 1 81 ? -6.894 16.722 11.024 1.00 80.44 81 GLY A CA 1
ATOM 636 C C . GLY A 1 81 ? -6.947 16.104 9.629 1.00 80.44 81 GLY A C 1
ATOM 637 O O . GLY A 1 81 ? -7.700 15.162 9.396 1.00 80.44 81 GLY A O 1
ATOM 638 N N . GLY A 1 82 ? -6.129 16.631 8.714 1.00 83.56 82 GLY A N 1
ATOM 639 C CA . GLY A 1 82 ? -6.036 16.198 7.314 1.00 83.56 82 GLY A CA 1
ATOM 640 C C . GLY A 1 82 ? -4.618 15.793 6.893 1.00 83.56 82 GLY A C 1
ATOM 641 O O . GLY A 1 82 ? -3.747 15.582 7.733 1.00 83.56 82 GLY A O 1
ATOM 642 N N . GLY A 1 83 ? -4.389 15.695 5.578 1.00 87.25 83 GLY A N 1
ATOM 643 C CA . GLY A 1 83 ? -3.103 15.280 4.987 1.00 87.25 83 GLY A CA 1
ATOM 644 C C . GLY A 1 83 ? -3.017 13.794 4.616 1.00 87.25 83 GLY A C 1
ATOM 645 O O . GLY A 1 83 ? -2.039 13.355 4.013 1.00 87.25 83 GLY A O 1
ATOM 646 N N . HIS A 1 84 ? -4.072 13.028 4.900 1.00 93.44 84 HIS A N 1
ATOM 647 C CA . HIS A 1 84 ? -4.130 11.574 4.734 1.00 93.44 84 HIS A CA 1
ATOM 648 C C . HIS A 1 84 ? -3.793 11.139 3.311 1.00 93.44 84 HIS A C 1
ATOM 650 O O . HIS A 1 84 ? -3.046 10.188 3.126 1.00 93.44 84 HIS A O 1
ATOM 656 N N . LYS A 1 85 ? -4.292 11.862 2.300 1.00 93.56 85 LYS A N 1
ATOM 657 C CA . LYS A 1 85 ? -4.101 11.507 0.887 1.00 93.56 85 LYS A CA 1
ATOM 658 C C . LYS A 1 85 ? -2.626 11.355 0.513 1.00 93.56 85 LYS A C 1
ATOM 660 O O . LYS A 1 85 ? -2.275 10.351 -0.086 1.00 93.56 85 LYS A O 1
ATOM 665 N N . GLY A 1 86 ? -1.767 12.300 0.898 1.00 94.19 86 GLY A N 1
ATOM 666 C CA . GLY A 1 86 ? -0.342 12.236 0.555 1.00 94.19 86 GLY A CA 1
ATOM 667 C C . GLY A 1 86 ? 0.357 11.028 1.183 1.00 94.19 86 GLY A C 1
ATOM 668 O O . GLY A 1 86 ? 1.126 10.336 0.518 1.00 94.19 86 GLY A O 1
ATOM 669 N N . VAL A 1 87 ? 0.034 10.731 2.445 1.00 94.44 87 VAL A N 1
ATOM 670 C CA . VAL A 1 87 ? 0.582 9.573 3.166 1.00 94.44 87 VAL A CA 1
ATOM 671 C C . VAL A 1 87 ? 0.064 8.263 2.574 1.00 94.44 87 VAL A C 1
ATOM 673 O O . VAL A 1 87 ? 0.850 7.358 2.304 1.00 94.44 87 VAL A O 1
ATOM 676 N N . LEU A 1 88 ? -1.244 8.162 2.329 1.00 96.94 88 LEU A N 1
ATOM 677 C CA . LEU A 1 88 ? -1.858 6.969 1.750 1.00 96.94 88 LEU A CA 1
ATOM 678 C C . LEU A 1 88 ? -1.351 6.712 0.331 1.00 96.94 88 LEU A C 1
ATOM 680 O O . LEU A 1 88 ? -1.005 5.577 0.032 1.00 96.94 88 LEU A O 1
ATOM 684 N N . ASP A 1 89 ? -1.222 7.744 -0.506 1.00 95.25 89 ASP A N 1
ATOM 685 C CA . ASP A 1 89 ? -0.668 7.613 -1.857 1.00 95.25 89 ASP A CA 1
ATOM 686 C C . ASP A 1 89 ? 0.791 7.111 -1.814 1.00 95.25 89 ASP A C 1
ATOM 688 O O . ASP A 1 89 ? 1.194 6.287 -2.642 1.00 95.25 89 ASP A O 1
ATOM 692 N N . PHE A 1 90 ? 1.586 7.561 -0.833 1.00 94.38 90 PHE A N 1
ATOM 693 C CA . PHE A 1 90 ? 2.957 7.084 -0.626 1.00 94.38 90 PHE A CA 1
ATOM 694 C C . PHE A 1 90 ? 3.011 5.617 -0.173 1.00 94.38 90 PHE A C 1
ATOM 696 O O . PHE A 1 90 ? 3.780 4.826 -0.733 1.00 94.38 90 PHE A O 1
ATOM 703 N N . LEU A 1 91 ? 2.203 5.239 0.822 1.00 95.56 91 LEU A N 1
ATOM 704 C CA . LEU A 1 91 ? 2.149 3.870 1.344 1.00 95.56 91 LEU A CA 1
ATOM 705 C C . LEU A 1 91 ? 1.616 2.895 0.290 1.00 95.56 91 LEU A C 1
ATOM 707 O O . LEU A 1 91 ? 2.223 1.852 0.058 1.00 95.56 91 LEU A O 1
ATOM 711 N N . GLU A 1 92 ? 0.533 3.262 -0.396 1.00 95.06 92 GLU A N 1
ATOM 712 C CA . GLU A 1 92 ? -0.067 2.490 -1.486 1.00 95.06 92 GLU A CA 1
ATOM 713 C C . GLU A 1 92 ? 0.929 2.291 -2.630 1.00 95.06 92 GLU A C 1
ATOM 715 O O . GLU A 1 92 ? 1.126 1.168 -3.102 1.00 95.06 92 GLU A O 1
ATOM 720 N N . GLY A 1 93 ? 1.612 3.365 -3.041 1.00 91.94 93 GLY A N 1
ATOM 721 C CA . GLY A 1 93 ? 2.646 3.307 -4.068 1.00 91.94 93 GLY A CA 1
ATOM 722 C C . GLY A 1 93 ? 3.821 2.415 -3.670 1.00 91.94 93 GLY A C 1
ATOM 723 O O . GLY A 1 93 ? 4.325 1.661 -4.501 1.00 91.94 93 GLY A O 1
ATOM 724 N N . THR A 1 94 ? 4.236 2.459 -2.402 1.00 91.81 94 THR A N 1
ATOM 725 C CA . THR A 1 94 ? 5.337 1.636 -1.882 1.00 91.81 94 THR A CA 1
ATOM 726 C C . THR A 1 94 ? 4.956 0.159 -1.812 1.00 91.81 94 THR A C 1
ATOM 728 O O . THR A 1 94 ? 5.677 -0.668 -2.368 1.00 91.81 94 THR A O 1
ATOM 731 N N . ALA A 1 95 ? 3.806 -0.173 -1.220 1.00 93.44 95 ALA A N 1
ATOM 732 C CA . ALA A 1 95 ? 3.304 -1.545 -1.151 1.00 93.44 95 ALA A CA 1
ATOM 733 C C . ALA A 1 95 ? 3.092 -2.138 -2.555 1.00 93.44 95 ALA A C 1
ATOM 735 O O . ALA A 1 95 ? 3.549 -3.246 -2.840 1.00 93.44 95 ALA A O 1
ATOM 736 N N . SER A 1 96 ? 2.500 -1.361 -3.468 1.00 90.69 96 SER A N 1
ATOM 737 C CA . SER A 1 96 ? 2.327 -1.762 -4.870 1.00 90.69 96 SER A CA 1
ATOM 738 C C . SER A 1 96 ? 3.665 -1.992 -5.575 1.00 90.69 96 SER A C 1
ATOM 740 O O . SER A 1 96 ? 3.811 -2.947 -6.334 1.00 90.69 96 SER A O 1
ATOM 742 N N . ALA A 1 97 ? 4.667 -1.140 -5.333 1.00 89.31 97 ALA A N 1
ATOM 743 C CA . ALA A 1 97 ? 5.995 -1.294 -5.925 1.00 89.31 97 ALA A CA 1
ATOM 744 C C . ALA A 1 97 ? 6.747 -2.527 -5.396 1.00 89.31 97 ALA A C 1
ATOM 746 O O . ALA A 1 97 ? 7.609 -3.058 -6.088 1.00 89.31 97 ALA A O 1
ATOM 747 N N . TRP A 1 98 ? 6.411 -3.003 -4.196 1.00 91.19 98 TRP A N 1
ATOM 748 C CA . TRP A 1 98 ? 6.901 -4.268 -3.648 1.00 91.19 98 TRP A CA 1
ATOM 749 C C . TRP A 1 98 ? 6.128 -5.500 -4.154 1.00 91.19 98 TRP A C 1
ATOM 751 O O . TRP A 1 98 ? 6.562 -6.632 -3.921 1.00 91.19 98 TRP A O 1
ATOM 761 N N . GLY A 1 99 ? 5.046 -5.289 -4.909 1.00 90.69 99 GLY A N 1
ATOM 762 C CA . GLY A 1 99 ? 4.240 -6.329 -5.548 1.00 90.69 99 GLY A CA 1
ATOM 763 C C . GLY A 1 99 ? 2.946 -6.678 -4.814 1.00 90.69 99 GLY A C 1
ATOM 764 O O . GLY A 1 99 ? 2.268 -7.604 -5.247 1.00 90.69 99 GLY A O 1
ATOM 765 N N . CYS A 1 100 ? 2.601 -5.971 -3.733 1.00 93.44 100 CYS A N 1
ATOM 766 C CA . CYS A 1 100 ? 1.349 -6.205 -3.018 1.00 93.44 100 CYS A CA 1
ATOM 767 C C . CYS A 1 100 ? 0.139 -5.697 -3.814 1.00 93.44 100 CYS A C 1
ATOM 769 O O . CYS A 1 100 ? 0.185 -4.641 -4.449 1.00 93.44 100 CYS A O 1
ATOM 771 N N . ASP A 1 101 ? -0.978 -6.396 -3.664 1.00 93.19 101 ASP A N 1
ATOM 772 C CA . ASP A 1 101 ? -2.292 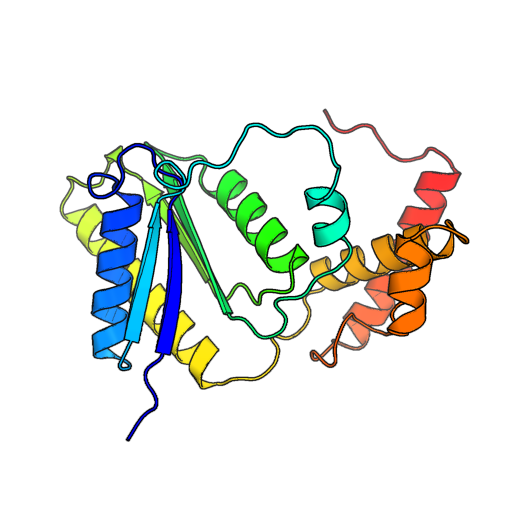-5.967 -4.128 1.00 93.19 101 ASP A CA 1
ATOM 773 C C . ASP A 1 101 ? -2.945 -5.128 -3.020 1.00 93.19 101 ASP A C 1
ATOM 775 O O . ASP A 1 101 ? -3.470 -5.666 -2.041 1.00 93.19 101 ASP A O 1
ATOM 779 N N . VAL A 1 102 ? -2.871 -3.799 -3.129 1.00 94.44 102 VAL A N 1
ATOM 780 C CA . VAL A 1 102 ? -3.526 -2.904 -2.163 1.00 94.44 102 VAL A CA 1
ATOM 781 C C . VAL A 1 102 ? -5.032 -2.921 -2.422 1.00 94.44 102 VAL A C 1
ATOM 783 O O . VAL A 1 102 ? -5.505 -2.384 -3.423 1.00 94.44 102 VAL A O 1
ATOM 786 N N . VAL A 1 103 ? -5.776 -3.559 -1.518 1.00 94.56 103 VAL A N 1
ATOM 787 C CA . VAL A 1 103 ? -7.219 -3.810 -1.662 1.00 94.56 103 VAL A CA 1
ATOM 788 C C . VAL A 1 103 ? -8.033 -2.586 -1.262 1.00 94.56 103 VAL A C 1
ATOM 790 O O . VAL A 1 103 ? -9.050 -2.270 -1.875 1.00 94.56 103 VAL A O 1
ATOM 793 N N . THR A 1 104 ? -7.603 -1.901 -0.205 1.00 95.62 104 THR A N 1
ATOM 794 C CA . THR A 1 104 ? -8.284 -0.716 0.310 1.00 95.62 104 THR A CA 1
ATOM 795 C C . THR A 1 104 ? -7.334 0.136 1.146 1.00 95.62 104 THR A C 1
ATOM 797 O O . THR A 1 104 ? -6.226 -0.282 1.503 1.00 95.62 104 THR A O 1
ATOM 800 N N . ARG A 1 105 ? -7.773 1.355 1.449 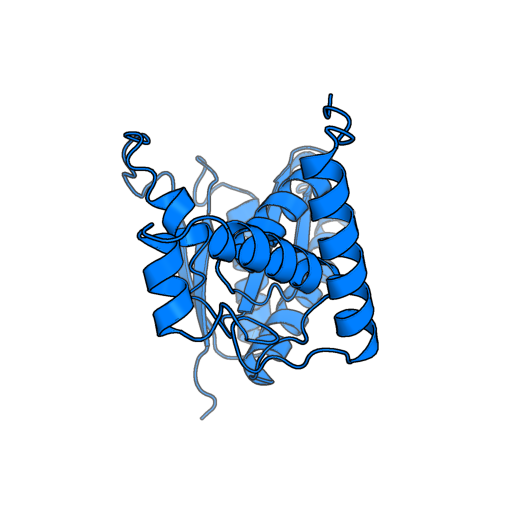1.00 96.88 105 ARG A N 1
ATOM 801 C CA . ARG A 1 105 ? -7.024 2.341 2.220 1.00 96.88 105 ARG A CA 1
ATOM 802 C C . ARG A 1 105 ? -7.935 3.094 3.178 1.00 96.88 105 ARG A C 1
ATOM 804 O O . ARG A 1 105 ? -9.077 3.378 2.827 1.00 96.88 105 ARG A O 1
ATOM 811 N N . LEU A 1 106 ? -7.420 3.447 4.352 1.00 97.50 106 LEU A N 1
ATOM 812 C CA . LEU A 1 106 ? -8.184 4.142 5.389 1.00 97.50 106 LEU A CA 1
ATOM 813 C C . LEU A 1 106 ? -7.367 5.270 6.015 1.00 97.50 106 LEU A C 1
ATOM 815 O O . LEU A 1 106 ? -6.219 5.087 6.401 1.00 97.50 106 LEU A O 1
ATOM 819 N N . GLY A 1 107 ? -7.966 6.448 6.139 1.00 96.69 107 GLY A N 1
ATOM 820 C CA . GLY A 1 107 ? -7.354 7.572 6.832 1.00 96.69 107 GLY A CA 1
ATOM 821 C C . GLY A 1 107 ? -8.239 8.032 7.981 1.00 96.69 107 GLY A C 1
ATOM 822 O O . GLY A 1 107 ? -9.424 8.267 7.771 1.00 96.69 107 GLY A O 1
ATOM 823 N N . ILE A 1 108 ? -7.662 8.207 9.169 1.00 95.88 108 ILE A N 1
ATOM 824 C CA . ILE A 1 108 ? -8.398 8.564 10.387 1.00 95.88 108 ILE A CA 1
ATOM 825 C C . ILE A 1 108 ? -7.876 9.878 10.978 1.00 95.88 108 ILE A C 1
ATOM 827 O O . ILE A 1 108 ? -6.674 10.082 11.139 1.00 95.88 108 ILE A O 1
ATOM 831 N N . SER A 1 109 ? -8.790 10.787 11.314 1.00 96.12 109 SER A N 1
ATOM 832 C CA . SER A 1 109 ? -8.501 12.004 12.071 1.00 96.12 109 SER A CA 1
ATOM 833 C C . SER A 1 109 ? -8.436 11.698 13.570 1.00 96.12 109 SER A C 1
ATOM 835 O O . SER A 1 109 ? -9.458 11.468 14.213 1.00 96.12 109 SER A O 1
ATOM 837 N N . SER A 1 110 ? -7.237 11.723 14.155 1.00 94.12 110 SER A N 1
ATOM 838 C CA . SER A 1 110 ? -7.0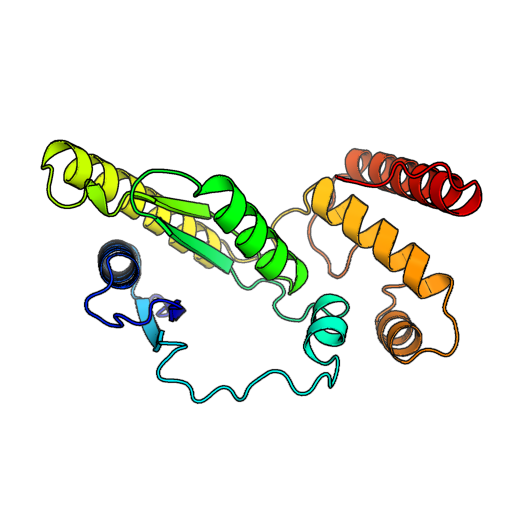59 11.473 15.588 1.00 94.12 110 SER A CA 1
ATOM 839 C C . SER A 1 110 ? -7.679 12.559 16.467 1.00 94.12 110 SER A C 1
ATOM 841 O O . SER A 1 110 ? -8.094 12.258 17.581 1.00 94.12 110 SER A O 1
ATOM 843 N N . ALA A 1 111 ? -7.782 13.804 15.985 1.00 94.94 111 ALA A N 1
ATOM 844 C CA . ALA A 1 111 ? -8.423 14.884 16.737 1.00 94.94 111 ALA A CA 1
ATOM 845 C C . ALA A 1 111 ? -9.940 14.703 16.873 1.00 94.94 111 ALA A C 1
ATOM 847 O O . ALA A 1 111 ? -10.559 15.423 17.643 1.00 94.94 111 ALA A O 1
ATOM 848 N N . GLN A 1 112 ? -10.553 13.769 16.141 1.00 95.75 112 GLN A N 1
ATOM 849 C CA . GLN A 1 112 ? -11.997 13.532 16.181 1.00 95.75 112 GLN A CA 1
ATOM 850 C C . GLN A 1 112 ? -12.380 12.233 16.899 1.00 95.75 112 GLN A C 1
ATOM 852 O O . GLN A 1 112 ? -13.562 11.992 17.113 1.00 95.75 112 GLN A O 1
ATOM 857 N N . MET A 1 113 ? -11.403 11.440 17.351 1.00 94.31 113 MET A N 1
ATOM 858 C CA . MET A 1 113 ? -11.606 10.135 18.008 1.00 94.31 113 MET A CA 1
ATOM 859 C C . MET A 1 113 ? -12.255 10.204 19.406 1.00 94.31 113 MET A C 1
ATOM 861 O O . MET A 1 113 ? -12.304 9.203 20.107 1.00 94.31 113 MET A O 1
ATOM 865 N N . HIS A 1 114 ? -12.747 11.372 19.818 1.00 94.75 114 HIS A N 1
ATOM 866 C CA . HIS A 1 114 ? -13.544 11.576 21.031 1.00 94.75 114 HIS A CA 1
ATOM 867 C C . HIS A 1 114 ? -14.995 11.992 20.725 1.00 94.75 114 HIS A C 1
ATOM 869 O O . HIS A 1 114 ? -15.779 12.205 21.643 1.00 94.75 114 HIS A O 1
ATOM 875 N N . LYS A 1 115 ? -15.356 12.166 19.445 1.00 96.50 115 LYS A N 1
ATOM 876 C CA . LYS A 1 115 ? -16.693 12.599 19.023 1.00 96.50 115 LYS A CA 1
ATOM 877 C C . LYS A 1 115 ? -17.519 11.385 18.619 1.00 96.50 115 LYS A C 1
ATOM 879 O O . LYS A 1 115 ? -17.159 10.709 17.661 1.00 96.50 115 LYS A O 1
ATOM 884 N N . GLU A 1 116 ? -18.654 11.164 19.274 1.00 97.50 116 GLU A N 1
ATOM 885 C CA . GLU A 1 116 ? -19.530 10.002 19.046 1.00 97.50 116 GLU A CA 1
ATOM 886 C C . GLU A 1 116 ? -19.917 9.818 17.572 1.00 97.50 116 GLU A C 1
ATOM 888 O O . GLU A 1 116 ? -19.694 8.756 16.996 1.00 97.50 116 GLU A O 1
ATOM 893 N N . ARG A 1 117 ? -20.365 10.893 16.907 1.00 97.75 117 ARG A N 1
ATOM 894 C CA . ARG A 1 117 ? -20.661 10.865 15.465 1.00 97.75 117 ARG A CA 1
ATOM 895 C C . ARG A 1 117 ? -19.472 10.377 14.632 1.00 97.75 117 ARG A C 1
ATOM 897 O O . ARG A 1 117 ? -19.656 9.652 13.662 1.00 97.75 117 ARG A O 1
ATOM 904 N N . TYR A 1 118 ? -18.261 10.816 14.967 1.00 96.88 118 TYR A N 1
ATOM 905 C CA . TYR A 1 118 ? -17.070 10.421 14.223 1.00 96.88 118 TYR A CA 1
ATOM 906 C C . TYR A 1 118 ? -16.707 8.961 14.500 1.00 96.88 118 TYR A C 1
ATOM 908 O O . TYR A 1 118 ? -16.355 8.251 13.567 1.00 96.88 118 TYR A O 1
ATOM 916 N N . LEU A 1 119 ? -16.854 8.492 15.742 1.00 97.75 119 LEU A N 1
ATOM 917 C CA . LEU A 1 119 ? -16.657 7.084 16.095 1.00 97.75 119 LEU A CA 1
ATOM 918 C C . LEU A 1 119 ? -17.598 6.160 15.307 1.00 97.75 119 LEU A C 1
ATOM 920 O O . LEU A 1 119 ? -17.132 5.148 14.792 1.00 97.75 119 LEU A O 1
ATOM 924 N N . GLY A 1 120 ? -18.864 6.551 15.115 1.00 98.12 120 GLY A N 1
ATOM 925 C CA . GLY A 1 120 ? -19.796 5.823 14.244 1.00 98.12 120 GLY A CA 1
ATOM 926 C C . GLY A 1 120 ? -19.323 5.739 12.785 1.00 98.12 120 GLY A C 1
ATOM 927 O O . GLY A 1 120 ? -19.324 4.664 12.194 1.00 98.12 120 GLY A O 1
ATOM 928 N N . LEU A 1 121 ? -18.810 6.839 12.220 1.00 97.75 121 LEU A N 1
ATOM 929 C CA . LEU A 1 121 ? -18.227 6.829 10.867 1.00 97.75 121 LEU A CA 1
ATOM 930 C C . LEU A 1 121 ? -16.973 5.949 10.774 1.00 97.75 121 LEU A C 1
ATOM 932 O O . LEU A 1 121 ? -16.744 5.305 9.749 1.00 97.75 121 LEU A O 1
ATOM 936 N N . VAL A 1 122 ? -16.142 5.932 11.823 1.00 97.75 122 VAL A N 1
ATOM 937 C CA . VAL A 1 122 ? -14.970 5.050 11.885 1.00 97.75 122 VAL A CA 1
ATOM 938 C C . VAL A 1 122 ? -15.409 3.592 11.881 1.00 97.75 122 VAL A C 1
ATOM 940 O O . VAL A 1 122 ? -14.849 2.843 11.092 1.00 97.75 122 VAL A O 1
ATOM 943 N N . GLU A 1 123 ? -16.416 3.219 12.674 1.00 98.25 123 GLU A N 1
ATOM 944 C CA . GLU A 1 123 ? -16.998 1.867 12.707 1.00 98.25 123 GLU A CA 1
ATOM 945 C C . GLU A 1 123 ? -17.488 1.409 11.328 1.00 98.25 123 GLU A C 1
ATOM 947 O O . GLU A 1 123 ? -17.118 0.331 10.861 1.00 98.25 123 GLU A O 1
ATOM 952 N N . GLU A 1 124 ? -18.248 2.249 10.623 1.00 98.31 124 GLU A N 1
ATOM 953 C CA . GLU A 1 124 ? -18.717 1.936 9.268 1.00 98.31 124 GLU A CA 1
ATOM 954 C C . GLU A 1 124 ? -17.551 1.734 8.286 1.00 98.31 124 GLU A C 1
ATOM 956 O O . GLU A 1 124 ? -17.539 0.786 7.490 1.00 98.31 124 GLU A O 1
ATOM 961 N N . CYS A 1 125 ? -16.544 2.613 8.348 1.00 98.25 125 CYS A N 1
ATOM 962 C CA . CYS A 1 125 ? -15.380 2.554 7.469 1.00 98.25 125 CYS A CA 1
ATOM 963 C C . CYS A 1 125 ? -14.485 1.342 7.761 1.00 98.25 125 CYS A C 1
ATOM 965 O O . CYS A 1 125 ? -13.995 0.708 6.824 1.00 98.25 125 CYS A O 1
ATOM 967 N N . THR A 1 126 ? -14.241 1.015 9.032 1.00 98.56 126 THR A N 1
ATOM 968 C CA . THR A 1 126 ? -13.440 -0.152 9.426 1.00 98.56 126 THR A CA 1
ATOM 969 C C . THR A 1 126 ? -14.151 -1.442 9.029 1.00 98.56 126 THR A C 1
ATOM 971 O O . THR A 1 126 ? -13.505 -2.316 8.445 1.00 98.56 126 THR A O 1
ATOM 974 N N . ALA A 1 127 ? -15.478 -1.513 9.189 1.00 98.56 127 ALA A N 1
ATOM 975 C CA . ALA A 1 127 ? -16.266 -2.671 8.775 1.00 98.56 127 ALA A CA 1
ATOM 976 C C . ALA A 1 127 ? -16.204 -2.880 7.254 1.00 98.56 127 ALA A C 1
ATOM 978 O O . ALA A 1 127 ? -16.054 -4.005 6.773 1.00 98.56 127 ALA A O 1
ATOM 979 N N . ASP A 1 128 ? -16.274 -1.800 6.469 1.00 98.56 128 ASP A N 1
ATOM 980 C CA . ASP A 1 128 ? -16.094 -1.868 5.017 1.00 98.56 128 ASP A CA 1
ATOM 981 C C . ASP A 1 128 ? -14.688 -2.325 4.612 1.00 98.56 128 ASP A C 1
ATOM 983 O O . ASP A 1 128 ? -14.533 -3.169 3.724 1.00 98.56 128 ASP A O 1
ATOM 987 N N . VAL A 1 129 ? -13.659 -1.824 5.298 1.00 98.44 129 VAL A N 1
ATOM 988 C CA . VAL A 1 129 ? -12.271 -2.253 5.099 1.00 98.44 129 VAL A CA 1
ATOM 989 C C . VAL A 1 129 ? -12.103 -3.741 5.404 1.00 98.44 129 VAL A C 1
ATOM 991 O O . VAL A 1 129 ? -11.529 -4.454 4.577 1.00 98.44 129 VAL A O 1
ATOM 994 N N . ALA A 1 130 ? -12.636 -4.220 6.531 1.00 98.38 130 ALA A N 1
ATOM 995 C CA . ALA A 1 130 ? -12.600 -5.626 6.922 1.00 98.38 130 ALA A CA 1
ATOM 996 C C . ALA A 1 130 ? -13.272 -6.512 5.862 1.00 98.38 130 ALA A C 1
ATOM 998 O O . ALA A 1 130 ? -12.642 -7.444 5.353 1.00 98.38 130 ALA A O 1
ATOM 999 N N . ARG A 1 131 ? -14.497 -6.168 5.432 1.00 98.19 131 ARG A N 1
ATOM 1000 C CA . ARG A 1 131 ? -15.220 -6.899 4.374 1.00 98.19 131 ARG A CA 1
ATOM 1001 C C . ARG A 1 131 ? -14.434 -6.964 3.072 1.00 98.19 131 ARG A C 1
ATOM 1003 O O . ARG A 1 131 ? -14.268 -8.048 2.508 1.00 98.19 131 ARG A O 1
ATOM 1010 N N . LYS A 1 132 ? -13.933 -5.822 2.589 1.00 97.06 132 LYS A N 1
ATOM 1011 C CA . LYS A 1 132 ? -13.143 -5.755 1.350 1.00 97.06 132 LYS A CA 1
ATOM 1012 C C . LYS A 1 132 ? -11.884 -6.603 1.449 1.00 97.06 132 LYS A C 1
ATOM 1014 O O . LYS A 1 132 ? -11.554 -7.307 0.498 1.00 97.06 132 LYS A O 1
ATOM 1019 N N . PHE A 1 133 ? -11.195 -6.562 2.586 1.00 96.81 133 PHE A N 1
ATOM 1020 C CA . PHE A 1 133 ? -9.940 -7.278 2.755 1.00 96.81 133 PHE A CA 1
ATOM 1021 C C . PHE A 1 133 ? -10.131 -8.791 2.875 1.00 96.81 133 PHE A C 1
ATOM 1023 O O . PHE A 1 133 ? -9.463 -9.530 2.152 1.00 96.81 133 PHE A O 1
ATOM 1030 N N . VAL A 1 134 ? -11.090 -9.254 3.687 1.00 96.50 134 VAL A N 1
ATOM 1031 C CA . VAL A 1 134 ? -11.449 -10.681 3.782 1.00 96.50 134 VAL A CA 1
ATOM 1032 C C . VAL A 1 134 ? -11.892 -11.213 2.421 1.00 96.50 134 VAL A C 1
ATOM 1034 O O . VAL A 1 134 ? -11.401 -12.255 1.985 1.00 96.50 134 VAL A O 1
ATOM 1037 N N . THR A 1 135 ? -12.750 -10.475 1.708 1.00 94.56 135 THR A N 1
ATOM 1038 C CA . THR A 1 135 ? -13.197 -10.848 0.355 1.00 94.56 135 THR A CA 1
ATOM 1039 C C . THR A 1 135 ? -12.019 -10.915 -0.613 1.00 94.56 135 THR A C 1
ATOM 1041 O O . THR A 1 135 ? -11.875 -11.890 -1.345 1.00 94.56 135 THR A O 1
ATOM 1044 N N . GLY A 1 136 ? -11.139 -9.910 -0.594 1.00 93.38 136 GLY A N 1
ATOM 1045 C CA . GLY A 1 136 ? -9.973 -9.845 -1.470 1.00 93.38 136 GLY A CA 1
ATOM 1046 C C . GLY A 1 136 ? -8.971 -10.974 -1.227 1.00 93.38 136 GLY A C 1
ATOM 1047 O O . GLY A 1 136 ? -8.426 -11.513 -2.187 1.00 93.38 136 GLY A O 1
ATOM 1048 N N . ILE A 1 137 ? -8.733 -11.358 0.030 1.00 92.94 137 ILE A N 1
ATOM 1049 C CA . ILE A 1 137 ? -7.871 -12.501 0.364 1.00 92.94 137 ILE A CA 1
ATOM 1050 C C . ILE A 1 137 ? -8.536 -13.815 -0.054 1.00 92.94 137 ILE A C 1
ATOM 1052 O O . ILE A 1 137 ? -7.886 -14.651 -0.680 1.00 92.94 137 ILE A O 1
ATOM 1056 N N . SER A 1 138 ? -9.823 -13.982 0.261 1.00 90.12 138 SER A N 1
ATOM 1057 C CA . SER A 1 138 ? -10.560 -15.235 0.043 1.00 90.12 138 SER A CA 1
ATOM 1058 C C . SER A 1 138 ? -10.821 -15.524 -1.433 1.00 90.12 138 SER A C 1
ATOM 1060 O O . SER A 1 138 ? -10.748 -16.676 -1.849 1.00 90.12 138 SER A O 1
ATOM 1062 N N . ALA A 1 139 ? -11.065 -14.488 -2.245 1.00 87.31 139 ALA A N 1
ATOM 1063 C CA . ALA A 1 139 ? -11.184 -14.617 -3.698 1.00 87.31 139 ALA A CA 1
ATOM 1064 C C . ALA A 1 139 ? -9.893 -15.151 -4.344 1.00 87.31 139 ALA A C 1
ATOM 1066 O O . ALA A 1 139 ? -9.932 -15.716 -5.437 1.00 87.31 139 ALA A O 1
ATOM 1067 N N . GLY A 1 140 ? -8.751 -14.983 -3.669 1.00 82.19 140 GLY A N 1
ATOM 1068 C CA . GLY A 1 140 ? -7.453 -15.382 -4.183 1.00 82.19 140 GLY A CA 1
ATOM 1069 C C . GLY A 1 140 ? -7.083 -14.644 -5.472 1.00 82.19 140 GLY A C 1
ATOM 1070 O O . GLY A 1 140 ? -7.639 -13.601 -5.820 1.00 82.19 140 GLY A O 1
ATOM 1071 N N . GLY A 1 141 ? -6.089 -15.182 -6.176 1.00 83.75 141 GLY A N 1
ATOM 1072 C CA . GLY A 1 141 ? -5.653 -14.651 -7.463 1.00 83.75 141 GLY A CA 1
ATOM 1073 C C . GLY A 1 141 ? -4.967 -13.282 -7.400 1.00 83.75 141 GLY A C 1
ATOM 1074 O O . GLY A 1 141 ? -4.861 -12.623 -6.360 1.00 83.75 141 GLY A O 1
ATOM 1075 N N . LEU A 1 142 ? -4.462 -12.863 -8.556 1.00 85.81 142 LEU A N 1
ATOM 1076 C CA . LEU A 1 142 ? -3.769 -11.591 -8.730 1.00 85.81 142 LEU A CA 1
ATOM 1077 C C . LEU A 1 142 ? -4.772 -10.480 -9.034 1.00 85.81 142 LEU A C 1
ATOM 1079 O O . LEU A 1 142 ? -5.670 -10.651 -9.862 1.00 85.81 142 LEU A O 1
ATOM 1083 N N . GLN A 1 143 ? -4.605 -9.320 -8.401 1.00 85.06 143 GLN A N 1
ATOM 1084 C CA . GLN A 1 143 ? -5.386 -8.144 -8.764 1.00 85.06 143 GLN A CA 1
ATOM 1085 C C . GLN A 1 143 ? -5.064 -7.717 -10.202 1.00 85.06 143 GLN A C 1
ATOM 1087 O O . GLN A 1 143 ? -3.914 -7.743 -10.644 1.00 85.06 143 GLN A O 1
ATOM 1092 N N . ARG A 1 144 ? -6.093 -7.298 -10.949 1.00 87.12 144 ARG A N 1
ATOM 1093 C CA . ARG A 1 144 ? -5.919 -6.739 -12.295 1.00 87.12 144 ARG A CA 1
ATOM 1094 C C . ARG A 1 144 ? -4.980 -5.531 -12.243 1.00 87.12 144 ARG A C 1
ATOM 1096 O O . ARG A 1 144 ? -5.149 -4.634 -11.417 1.00 87.12 144 ARG A O 1
ATOM 1103 N N . VAL A 1 145 ? -4.042 -5.481 -13.185 1.00 89.81 145 VAL A N 1
ATOM 1104 C CA . VAL A 1 145 ? -3.041 -4.414 -13.265 1.00 89.81 145 VAL A CA 1
ATOM 1105 C C . VAL A 1 145 ? -3.708 -3.093 -13.636 1.00 89.81 145 VAL A C 1
ATOM 1107 O O . VAL A 1 145 ? -4.394 -2.983 -14.657 1.00 89.81 145 VAL A O 1
ATOM 1110 N N . THR A 1 146 ? -3.477 -2.064 -12.825 1.00 90.50 146 THR A N 1
ATOM 1111 C CA . THR A 1 146 ? -3.946 -0.705 -13.113 1.00 90.50 146 THR A CA 1
ATOM 1112 C C . THR A 1 146 ? -3.107 -0.051 -14.210 1.00 90.50 146 THR A C 1
ATOM 1114 O O . THR A 1 146 ? -1.928 -0.359 -14.402 1.00 90.50 146 THR A O 1
ATOM 1117 N N . PHE A 1 147 ? -3.682 0.934 -14.902 1.00 90.88 147 PHE A N 1
ATOM 1118 C CA . PHE A 1 147 ? -2.953 1.692 -15.922 1.00 90.88 147 PHE A CA 1
ATOM 1119 C C . PHE A 1 147 ? -1.673 2.345 -15.370 1.00 90.88 147 PHE A C 1
ATOM 1121 O O . PHE A 1 147 ? -0.618 2.269 -15.998 1.00 90.88 147 PHE A O 1
ATOM 1128 N N . ARG A 1 148 ? -1.731 2.919 -14.158 1.00 88.31 148 ARG A N 1
ATOM 1129 C CA . ARG A 1 148 ? -0.573 3.544 -13.497 1.00 88.31 148 ARG A CA 1
ATOM 1130 C C . ARG A 1 148 ? 0.540 2.535 -13.211 1.00 88.31 148 ARG A C 1
ATOM 1132 O O . ARG A 1 148 ? 1.703 2.820 -13.490 1.00 88.31 148 ARG A O 1
ATOM 1139 N N . GLN A 1 149 ? 0.199 1.351 -12.696 1.00 90.44 149 GLN A N 1
ATOM 1140 C CA . GLN A 1 149 ? 1.173 0.274 -12.477 1.00 90.44 149 GLN A CA 1
ATOM 1141 C C . GLN A 1 149 ? 1.820 -0.171 -13.793 1.00 90.44 149 GLN A C 1
ATOM 1143 O O . GLN A 1 149 ? 3.024 -0.419 -13.827 1.00 90.44 149 GLN A O 1
ATOM 1148 N N . LEU A 1 150 ? 1.050 -0.221 -14.881 1.00 93.50 150 LEU A N 1
ATOM 1149 C CA . LEU A 1 150 ? 1.555 -0.621 -16.189 1.00 93.50 150 LEU A CA 1
ATOM 1150 C C . LEU A 1 150 ? 2.498 0.423 -16.803 1.00 93.50 150 LEU A C 1
ATOM 1152 O O . LEU A 1 150 ? 3.546 0.059 -17.333 1.00 93.50 150 LEU A O 1
ATOM 1156 N N . VAL A 1 151 ? 2.176 1.715 -16.683 1.00 92.19 151 VAL A N 1
ATOM 1157 C CA . VAL A 1 151 ? 3.078 2.810 -17.083 1.00 92.19 151 VAL A CA 1
ATOM 1158 C C . VAL A 1 151 ? 4.381 2.749 -16.282 1.00 92.19 151 VAL A C 1
ATOM 1160 O O . VAL A 1 151 ? 5.459 2.790 -16.877 1.00 92.19 151 VAL A O 1
ATOM 1163 N N . ASN A 1 152 ? 4.302 2.566 -14.959 1.00 90.75 152 ASN A N 1
ATOM 1164 C CA . ASN A 1 152 ? 5.480 2.429 -14.098 1.00 90.75 152 ASN A CA 1
ATOM 1165 C C . ASN A 1 152 ? 6.336 1.210 -14.479 1.00 90.75 152 ASN A C 1
ATOM 1167 O O . ASN A 1 152 ? 7.557 1.330 -14.585 1.00 90.75 152 ASN A O 1
ATOM 1171 N N . PHE A 1 153 ? 5.707 0.057 -14.734 1.00 93.50 153 PHE A N 1
ATOM 1172 C CA . PHE A 1 153 ? 6.392 -1.145 -15.214 1.00 93.50 153 PHE A CA 1
ATOM 1173 C C . PHE A 1 153 ? 7.136 -0.871 -16.523 1.00 93.50 153 PHE A C 1
ATOM 1175 O O . PHE A 1 153 ? 8.333 -1.130 -16.610 1.00 93.50 153 PHE A O 1
ATOM 1182 N N . ARG A 1 154 ? 6.470 -0.280 -17.525 1.00 93.62 154 ARG A N 1
ATOM 1183 C CA . ARG A 1 154 ? 7.093 0.026 -18.824 1.00 93.62 154 ARG A CA 1
ATOM 1184 C C . ARG A 1 154 ? 8.215 1.055 -18.707 1.00 93.62 154 ARG A C 1
ATOM 1186 O O . ARG A 1 154 ? 9.239 0.911 -19.376 1.00 93.62 154 ARG A O 1
ATOM 1193 N N . ALA A 1 155 ? 8.065 2.068 -17.856 1.00 91.06 155 ALA A N 1
ATOM 1194 C CA . ALA A 1 155 ? 9.130 3.026 -17.575 1.00 91.06 155 ALA A CA 1
ATOM 1195 C C . ALA A 1 155 ? 10.363 2.322 -16.980 1.00 91.06 155 ALA A C 1
ATOM 1197 O O . ALA A 1 155 ? 11.468 2.473 -17.504 1.00 91.06 155 ALA A O 1
ATOM 1198 N N . MET A 1 156 ? 10.168 1.476 -15.963 1.00 90.88 156 MET A N 1
ATOM 1199 C CA . MET A 1 156 ? 11.252 0.725 -15.325 1.00 90.88 156 MET A CA 1
ATOM 1200 C C . MET A 1 156 ? 11.895 -0.303 -16.268 1.00 90.88 156 MET A C 1
ATOM 1202 O O . MET A 1 156 ? 13.120 -0.422 -16.311 1.00 90.88 156 MET A O 1
ATOM 1206 N N . GLN A 1 157 ? 11.089 -0.986 -17.083 1.00 92.75 157 GLN A N 1
ATOM 1207 C CA . GLN A 1 157 ? 11.543 -1.913 -18.123 1.00 92.75 157 GLN A CA 1
ATOM 1208 C C . GLN A 1 157 ? 12.452 -1.194 -19.125 1.00 92.75 157 GLN A C 1
ATOM 1210 O O . GLN A 1 157 ? 13.537 -1.671 -19.449 1.00 92.75 157 GLN A O 1
ATOM 1215 N N . ASN A 1 158 ? 12.058 0.004 -19.564 1.00 91.19 158 ASN A N 1
ATOM 1216 C CA . ASN A 1 158 ? 12.845 0.828 -20.477 1.00 91.19 158 ASN A CA 1
ATOM 1217 C C . ASN A 1 158 ? 14.165 1.301 -19.858 1.00 91.19 158 ASN A C 1
ATOM 1219 O O . ASN A 1 158 ? 15.206 1.215 -20.509 1.00 91.19 158 ASN A O 1
ATOM 1223 N N . MET A 1 159 ? 14.127 1.784 -18.615 1.00 89.25 159 MET A N 1
ATOM 1224 C CA . MET A 1 159 ? 15.320 2.229 -17.890 1.00 89.25 159 MET A CA 1
ATOM 1225 C C . MET A 1 159 ? 16.295 1.076 -17.641 1.00 89.25 159 MET A C 1
ATOM 1227 O O . MET A 1 159 ? 17.503 1.243 -17.794 1.00 89.25 159 MET A O 1
ATOM 1231 N N . THR A 1 160 ? 15.772 -0.102 -17.299 1.00 91.50 160 THR A N 1
ATOM 1232 C CA . THR A 1 160 ? 16.583 -1.291 -17.029 1.00 91.50 160 THR A CA 1
ATOM 1233 C C . THR A 1 160 ? 17.219 -1.826 -18.307 1.00 91.50 160 THR A C 1
ATOM 1235 O O . THR A 1 160 ? 18.426 -2.049 -18.318 1.00 91.50 160 THR A O 1
ATOM 1238 N N . ARG A 1 161 ? 16.462 -1.927 -19.412 1.00 90.94 161 ARG A N 1
ATOM 1239 C CA . ARG A 1 161 ? 16.982 -2.315 -20.740 1.00 90.94 161 ARG A CA 1
ATOM 1240 C C . ARG A 1 161 ? 18.131 -1.420 -21.217 1.00 90.94 161 ARG A C 1
ATOM 1242 O O . ARG A 1 161 ? 19.065 -1.907 -21.844 1.00 90.94 161 ARG A O 1
ATOM 1249 N N . ALA A 1 162 ? 18.072 -0.120 -20.922 1.00 88.56 162 ALA A N 1
ATOM 1250 C CA . ALA A 1 162 ? 19.112 0.832 -21.311 1.00 88.56 162 ALA A CA 1
ATOM 1251 C C . ALA A 1 162 ? 20.417 0.687 -20.501 1.00 88.56 162 ALA A C 1
ATOM 1253 O O . ALA A 1 162 ? 21.458 1.165 -20.939 1.00 88.56 162 ALA A O 1
ATOM 1254 N N . ARG A 1 163 ? 20.383 0.029 -19.333 1.00 89.50 163 ARG A N 1
ATOM 1255 C CA . ARG A 1 163 ? 21.524 -0.112 -18.411 1.00 89.50 163 ARG A CA 1
ATOM 1256 C C . ARG A 1 163 ? 22.051 -1.550 -18.365 1.00 89.50 163 ARG A C 1
ATOM 1258 O O . ARG A 1 163 ? 22.032 -2.199 -17.312 1.00 89.50 163 ARG A O 1
ATOM 1265 N N . LYS A 1 164 ? 22.515 -2.048 -19.517 1.00 90.69 164 LYS A N 1
ATOM 1266 C CA . LYS A 1 164 ? 23.151 -3.373 -19.651 1.00 90.69 164 LYS A CA 1
ATOM 1267 C C . LYS A 1 164 ? 24.356 -3.517 -18.711 1.00 90.69 164 LYS A C 1
ATOM 1269 O O . LYS A 1 164 ? 24.983 -2.530 -18.343 1.00 90.69 164 LYS A O 1
ATOM 1274 N N . GLY A 1 165 ? 24.646 -4.748 -18.287 1.00 90.00 165 GLY A N 1
ATOM 1275 C CA . GLY A 1 165 ? 25.764 -5.064 -17.383 1.00 90.00 165 GLY A CA 1
ATOM 1276 C C . GLY A 1 165 ? 25.520 -4.755 -15.899 1.00 90.00 165 GLY A C 1
ATOM 1277 O O . GLY A 1 165 ? 26.313 -5.149 -15.050 1.00 90.00 165 GLY A O 1
ATOM 1278 N N . THR A 1 166 ? 24.413 -4.098 -15.541 1.00 90.25 166 THR A N 1
ATOM 1279 C CA . THR A 1 166 ? 24.077 -3.849 -14.131 1.00 90.25 166 THR A CA 1
ATOM 1280 C C . THR A 1 166 ? 23.453 -5.074 -13.459 1.00 90.25 166 THR A C 1
ATOM 1282 O O . THR A 1 166 ? 22.737 -5.855 -14.090 1.00 90.25 166 THR A O 1
ATOM 1285 N N . ARG A 1 167 ? 23.606 -5.187 -12.129 1.00 88.44 167 ARG A N 1
ATOM 1286 C CA . ARG A 1 167 ? 22.916 -6.216 -11.322 1.00 88.44 167 ARG A CA 1
ATOM 1287 C C . ARG A 1 167 ? 21.393 -6.195 -11.504 1.00 88.44 167 ARG A C 1
ATOM 1289 O O . ARG A 1 167 ? 20.745 -7.224 -11.364 1.00 88.44 167 ARG A O 1
ATOM 1296 N N . ASN A 1 168 ? 20.796 -5.025 -11.757 1.00 89.12 168 ASN A N 1
ATOM 1297 C CA . ASN A 1 168 ? 19.355 -4.929 -12.006 1.00 89.12 168 ASN A CA 1
ATOM 1298 C C . ASN A 1 168 ? 18.970 -5.483 -13.380 1.00 89.12 168 ASN A C 1
ATOM 1300 O O . ASN A 1 168 ? 17.973 -6.188 -13.483 1.00 89.12 168 ASN A O 1
ATOM 1304 N N . HIS A 1 169 ? 19.775 -5.208 -14.409 1.00 93.12 169 HIS A N 1
ATOM 1305 C CA . HIS A 1 169 ? 19.559 -5.764 -15.740 1.00 93.12 169 HIS A CA 1
ATOM 1306 C C . HIS A 1 169 ? 19.635 -7.293 -15.733 1.00 93.12 169 HIS A C 1
ATOM 1308 O O . HIS A 1 169 ? 18.733 -7.927 -16.268 1.00 93.12 169 HIS A O 1
ATOM 1314 N N . ALA A 1 170 ? 20.659 -7.878 -15.100 1.00 93.44 170 ALA A N 1
ATOM 1315 C CA . ALA A 1 170 ? 20.782 -9.335 -14.969 1.00 93.44 170 ALA A CA 1
ATOM 1316 C C . ALA A 1 170 ? 19.544 -9.948 -14.287 1.00 93.44 170 ALA A C 1
ATOM 1318 O O . ALA A 1 170 ? 18.884 -10.806 -14.864 1.00 93.44 170 ALA A O 1
ATOM 1319 N N . TYR A 1 171 ? 19.139 -9.393 -13.138 1.00 92.50 171 TYR A N 1
ATOM 1320 C CA . TYR A 1 171 ? 17.962 -9.853 -12.395 1.00 92.50 171 TYR A CA 1
ATOM 1321 C C . TYR A 1 171 ? 16.663 -9.833 -13.222 1.00 92.50 171 TYR A C 1
ATOM 1323 O O . TYR A 1 171 ? 15.841 -10.745 -13.113 1.00 92.50 171 TYR A O 1
ATOM 1331 N N . TRP A 1 172 ? 16.457 -8.778 -14.021 1.00 94.75 172 TRP A N 1
ATOM 1332 C CA . TRP A 1 172 ? 15.286 -8.640 -14.894 1.00 94.75 172 TRP A CA 1
ATOM 1333 C C . TRP A 1 172 ? 15.351 -9.566 -16.114 1.00 94.75 172 TRP A C 1
ATOM 1335 O O . TRP A 1 172 ? 14.312 -10.067 -16.540 1.00 94.75 172 TRP A O 1
ATOM 1345 N N . ALA A 1 173 ? 16.546 -9.790 -16.670 1.00 94.81 173 ALA A N 1
ATOM 1346 C CA . ALA A 1 173 ? 16.762 -10.694 -17.797 1.00 94.81 173 ALA A CA 1
ATOM 1347 C C . ALA A 1 173 ? 16.468 -12.148 -17.408 1.00 94.81 173 ALA A C 1
ATOM 1349 O O . ALA A 1 173 ? 15.680 -12.801 -18.080 1.00 94.81 173 ALA A O 1
ATOM 1350 N N . GLU A 1 174 ? 16.997 -12.610 -16.270 1.00 95.25 174 GLU A N 1
ATOM 1351 C CA . GLU A 1 174 ? 16.760 -13.959 -15.724 1.00 95.25 174 GLU A CA 1
ATOM 1352 C C . GLU A 1 174 ? 15.270 -14.279 -15.509 1.00 95.25 174 GLU A C 1
ATOM 1354 O O . GLU A 1 174 ? 14.872 -15.439 -15.505 1.00 95.25 174 GLU A O 1
ATOM 1359 N N . ARG A 1 175 ? 14.433 -13.252 -15.317 1.00 93.88 175 ARG A N 1
ATOM 1360 C CA . ARG A 1 175 ? 12.981 -13.375 -15.088 1.00 93.88 175 ARG A CA 1
ATOM 1361 C C . ARG A 1 175 ? 12.141 -13.119 -16.332 1.00 93.88 175 ARG A C 1
ATOM 1363 O O . ARG A 1 175 ? 10.920 -13.049 -16.231 1.00 93.88 175 ARG A O 1
ATOM 1370 N N . ASN A 1 176 ? 12.772 -12.910 -17.486 1.00 94.81 176 ASN A N 1
ATOM 1371 C CA . ASN A 1 176 ? 12.109 -12.516 -18.731 1.00 94.81 176 ASN A CA 1
ATOM 1372 C C . ASN A 1 176 ? 11.277 -11.221 -18.609 1.00 94.81 176 ASN A C 1
ATOM 1374 O O . ASN A 1 176 ? 10.440 -10.911 -19.456 1.00 94.81 176 ASN A O 1
ATOM 1378 N N . TRP A 1 177 ? 11.531 -10.401 -17.582 1.00 95.31 177 TRP A N 1
ATOM 1379 C CA . TRP A 1 177 ? 10.814 -9.144 -17.353 1.00 95.31 177 TRP A CA 1
ATOM 1380 C C . TRP A 1 177 ? 11.209 -8.052 -18.331 1.00 95.31 177 TRP A C 1
ATOM 1382 O O . TRP A 1 177 ? 10.489 -7.064 -18.468 1.00 95.31 177 TRP A O 1
ATOM 1392 N N . LEU A 1 178 ? 12.339 -8.209 -19.022 1.00 93.88 178 LEU A N 1
ATOM 1393 C CA . LEU A 1 178 ? 12.719 -7.283 -20.077 1.00 93.88 178 LEU A CA 1
ATOM 1394 C C . LEU A 1 178 ? 11.691 -7.300 -21.205 1.00 93.88 178 LEU A C 1
ATOM 1396 O O . LEU A 1 178 ? 11.378 -6.220 -21.676 1.00 93.88 178 LEU A O 1
ATOM 1400 N N . ASP A 1 179 ? 11.103 -8.444 -21.560 1.00 91.69 179 ASP A N 1
ATOM 1401 C CA . ASP A 1 179 ? 10.170 -8.564 -22.693 1.00 91.69 179 ASP A CA 1
ATOM 1402 C C . ASP A 1 179 ? 8.722 -8.875 -22.283 1.00 91.69 179 ASP A C 1
ATOM 1404 O O . ASP A 1 179 ? 7.810 -8.797 -23.107 1.00 91.69 179 ASP A O 1
ATOM 1408 N N . ALA A 1 180 ? 8.479 -9.132 -20.996 1.00 93.06 180 ALA A N 1
ATOM 1409 C CA . ALA A 1 180 ? 7.152 -9.422 -20.469 1.00 93.06 180 ALA A CA 1
ATOM 1410 C C . ALA A 1 180 ? 6.145 -8.262 -20.617 1.00 93.06 180 ALA A C 1
ATOM 1412 O O . ALA A 1 180 ? 6.483 -7.076 -20.769 1.00 93.06 180 ALA A O 1
ATOM 1413 N N . ASN A 1 181 ? 4.861 -8.620 -20.521 1.00 91.50 181 ASN A N 1
ATOM 1414 C CA . ASN A 1 181 ? 3.755 -7.665 -20.461 1.00 91.50 181 ASN A CA 1
ATOM 1415 C C . ASN A 1 181 ? 3.578 -7.042 -19.072 1.00 91.50 181 ASN A C 1
ATOM 1417 O O . ASN A 1 181 ? 3.133 -5.896 -18.987 1.00 91.50 181 ASN A O 1
ATOM 1421 N N . TYR A 1 182 ? 3.945 -7.779 -18.025 1.00 93.56 182 TYR A N 1
ATOM 1422 C CA . TYR A 1 182 ? 3.975 -7.343 -16.635 1.00 93.56 182 TYR A CA 1
ATOM 1423 C C . TYR A 1 182 ? 4.910 -8.258 -15.818 1.00 93.56 182 TYR A C 1
ATOM 1425 O O . TYR A 1 182 ? 5.494 -9.184 -16.375 1.00 93.56 182 TYR A O 1
ATOM 1433 N N . TYR A 1 183 ? 5.079 -7.999 -14.517 1.00 92.69 183 TYR A N 1
ATOM 1434 C CA . TYR A 1 183 ? 5.959 -8.793 -13.645 1.00 92.69 183 TYR A CA 1
ATOM 1435 C C . TYR A 1 183 ? 5.485 -10.241 -13.412 1.00 92.69 183 TYR A C 1
ATOM 1437 O O . TYR A 1 183 ? 6.289 -11.100 -13.055 1.00 92.69 183 TYR A O 1
ATOM 1445 N N . ASN A 1 184 ? 4.186 -10.494 -13.562 1.00 90.62 184 ASN A N 1
ATOM 1446 C CA . ASN A 1 184 ? 3.518 -11.771 -13.320 1.00 90.62 184 ASN A CA 1
ATOM 1447 C C . ASN A 1 184 ? 2.306 -11.914 -14.264 1.00 90.62 184 ASN A C 1
ATOM 1449 O O . ASN A 1 184 ? 2.055 -11.029 -15.087 1.00 90.62 184 ASN A O 1
ATOM 1453 N N . ASP A 1 185 ? 1.526 -12.982 -14.094 1.00 90.06 185 ASP A N 1
ATOM 1454 C CA . ASP A 1 185 ? 0.353 -13.299 -14.923 1.00 90.06 185 ASP A CA 1
ATOM 1455 C C . ASP A 1 185 ? -0.920 -12.526 -14.535 1.00 90.06 185 ASP A C 1
ATOM 1457 O O . ASP A 1 185 ? -2.037 -12.933 -14.862 1.00 90.06 185 ASP A O 1
ATOM 1461 N N . ALA A 1 186 ? -0.786 -11.406 -13.814 1.00 89.88 186 ALA A N 1
ATOM 1462 C CA . ALA A 1 186 ? -1.928 -10.580 -13.451 1.00 89.88 186 ALA A CA 1
ATOM 1463 C C . ALA A 1 186 ? -2.684 -10.131 -14.712 1.00 89.88 186 ALA A C 1
ATOM 1465 O O . ALA A 1 186 ? -2.057 -9.725 -15.697 1.00 89.88 186 ALA A O 1
ATOM 1466 N N . PRO A 1 187 ? -4.030 -10.132 -14.698 1.00 88.75 187 PRO A N 1
ATOM 1467 C CA . PRO A 1 187 ? -4.803 -9.710 -15.855 1.00 88.75 187 PRO A CA 1
ATOM 1468 C C . PRO A 1 187 ? -4.436 -8.283 -16.275 1.00 88.75 187 PRO A C 1
ATOM 1470 O O . PRO A 1 187 ? -4.514 -7.348 -15.473 1.00 88.75 187 PRO A O 1
ATOM 1473 N N . VAL A 1 188 ? -4.086 -8.099 -17.549 1.00 91.44 188 VAL A N 1
ATOM 1474 C CA . VAL A 1 188 ? -3.784 -6.789 -18.138 1.00 91.44 188 VAL A CA 1
ATOM 1475 C C . VAL A 1 188 ? -4.849 -6.444 -19.171 1.00 91.44 188 VAL A C 1
ATOM 1477 O O . VAL A 1 188 ? -5.132 -7.227 -20.074 1.00 91.44 188 VAL A O 1
ATOM 1480 N N . ASN A 1 189 ? -5.427 -5.247 -19.075 1.00 91.56 189 ASN A N 1
ATOM 1481 C CA . ASN A 1 189 ? -6.346 -4.758 -20.100 1.00 91.56 189 ASN A CA 1
ATOM 1482 C C . ASN A 1 189 ? -5.574 -4.485 -21.420 1.00 91.56 189 ASN A C 1
ATOM 1484 O O . ASN A 1 189 ? -4.604 -3.716 -21.400 1.00 91.56 189 ASN A O 1
ATOM 1488 N N . PRO A 1 190 ? -5.983 -5.061 -22.571 1.00 91.38 190 PRO A N 1
ATOM 1489 C CA . PRO A 1 190 ? -5.261 -4.907 -23.838 1.00 91.38 190 PRO A CA 1
ATOM 1490 C C . PRO A 1 190 ? -5.117 -3.457 -24.318 1.00 91.38 190 PRO A C 1
ATOM 1492 O O . PRO A 1 190 ? -4.054 -3.085 -24.816 1.00 91.38 190 PRO A O 1
ATOM 1495 N N . PHE A 1 191 ? -6.145 -2.625 -24.131 1.00 93.06 191 PHE A N 1
ATOM 1496 C CA . PHE A 1 191 ? -6.109 -1.207 -24.491 1.00 93.06 191 PHE A CA 1
ATOM 1497 C C . PHE A 1 191 ? -5.175 -0.423 -23.564 1.00 93.06 191 PHE A C 1
ATOM 1499 O O . PHE A 1 191 ? -4.304 0.317 -24.027 1.00 93.06 191 PHE A O 1
ATOM 1506 N N . ALA A 1 192 ? -5.273 -0.663 -22.251 1.00 92.19 192 ALA A N 1
ATOM 1507 C CA . ALA A 1 192 ? -4.368 -0.069 -21.268 1.00 92.19 192 ALA A CA 1
ATOM 1508 C C . ALA A 1 192 ? -2.900 -0.408 -21.576 1.00 92.19 192 ALA A C 1
ATOM 1510 O O . ALA A 1 192 ? -2.027 0.446 -21.433 1.00 92.19 192 ALA A O 1
ATOM 1511 N N . ARG A 1 193 ? -2.627 -1.628 -22.058 1.00 91.88 193 ARG A N 1
ATOM 1512 C CA . ARG A 1 193 ? -1.293 -2.074 -22.487 1.00 91.88 193 ARG A CA 1
ATOM 1513 C C . ARG A 1 193 ? -0.739 -1.266 -23.648 1.00 91.88 193 ARG A C 1
ATOM 1515 O O . ARG A 1 193 ? 0.416 -0.846 -23.582 1.00 91.88 193 ARG A O 1
ATOM 1522 N N . ILE A 1 194 ? -1.536 -1.038 -24.687 1.00 92.88 194 ILE A N 1
ATOM 1523 C CA . ILE A 1 194 ? -1.119 -0.236 -25.844 1.00 92.88 194 ILE A CA 1
ATOM 1524 C C . ILE A 1 194 ? -0.837 1.203 -25.401 1.00 92.88 194 ILE A C 1
ATOM 1526 O O . ILE A 1 194 ? 0.241 1.738 -25.673 1.00 92.88 194 ILE A O 1
ATOM 1530 N N . MET A 1 195 ? -1.756 1.792 -24.634 1.00 94.88 195 MET A N 1
ATOM 1531 C CA . MET A 1 195 ? -1.616 3.157 -24.129 1.00 94.88 195 MET A CA 1
ATOM 1532 C C . MET A 1 195 ? -0.403 3.319 -23.207 1.00 94.88 195 MET A C 1
ATOM 1534 O O . MET A 1 195 ? 0.333 4.296 -23.328 1.00 94.88 195 MET A O 1
ATOM 1538 N N . ALA A 1 196 ? -0.130 2.352 -22.330 1.00 92.94 196 ALA A N 1
ATOM 1539 C CA . ALA A 1 196 ? 1.020 2.411 -21.434 1.00 92.94 196 ALA A CA 1
ATOM 1540 C C . ALA A 1 196 ? 2.346 2.347 -22.204 1.00 92.94 196 ALA A C 1
ATOM 1542 O O . ALA A 1 196 ? 3.280 3.083 -21.885 1.00 92.94 196 ALA A O 1
ATOM 1543 N N . SER A 1 197 ? 2.425 1.523 -23.254 1.00 90.31 197 SER A N 1
ATOM 1544 C CA . SER A 1 197 ? 3.584 1.488 -24.154 1.00 90.31 197 SER A CA 1
ATOM 1545 C C . SER A 1 197 ? 3.780 2.818 -24.890 1.00 90.31 197 SER A C 1
ATOM 1547 O O . SER A 1 197 ? 4.911 3.299 -24.997 1.00 90.31 197 SER A O 1
ATOM 1549 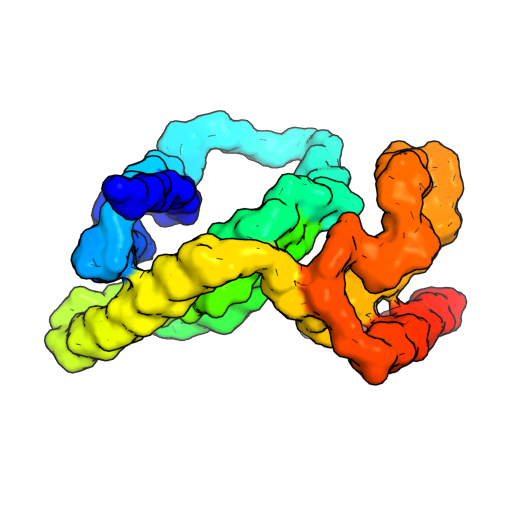N N . TYR A 1 198 ? 2.693 3.446 -25.352 1.00 93.44 198 TYR A N 1
ATOM 1550 C CA . TYR A 1 198 ? 2.737 4.771 -25.974 1.00 93.44 198 TYR A CA 1
ATOM 1551 C C . TYR A 1 198 ? 3.255 5.842 -25.002 1.00 93.44 198 TYR A C 1
ATOM 1553 O O . TYR A 1 198 ? 4.204 6.559 -25.329 1.00 93.44 198 TYR A O 1
ATOM 1561 N N . VAL A 1 199 ? 2.697 5.903 -23.788 1.00 92.44 199 VAL A N 1
ATOM 1562 C CA . VAL A 1 199 ? 3.123 6.844 -22.739 1.00 92.44 199 VAL A CA 1
ATOM 1563 C C . VAL A 1 199 ? 4.591 6.627 -22.376 1.00 92.44 199 VAL A C 1
ATOM 1565 O O . VAL A 1 199 ? 5.368 7.578 -22.366 1.00 92.44 199 VAL A O 1
ATOM 1568 N N . 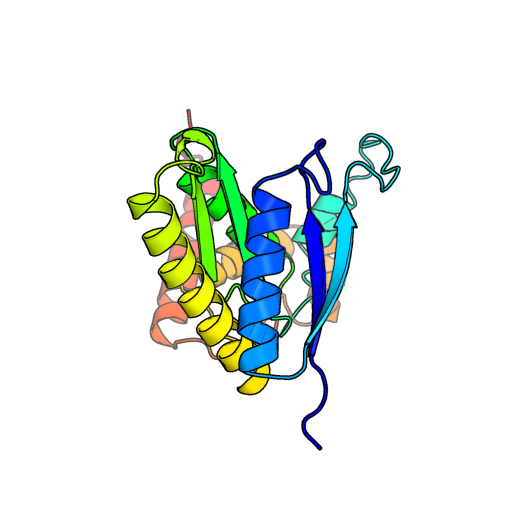ALA A 1 200 ? 5.018 5.381 -22.164 1.00 89.50 200 ALA A N 1
ATOM 1569 C CA . ALA A 1 200 ? 6.408 5.076 -21.831 1.00 89.50 200 ALA A CA 1
ATOM 1570 C C . ALA A 1 200 ? 7.388 5.469 -22.954 1.00 89.50 200 ALA A C 1
ATOM 1572 O O . ALA A 1 200 ? 8.520 5.876 -22.674 1.00 89.50 200 ALA A O 1
ATOM 1573 N N . ARG A 1 201 ? 6.964 5.388 -24.224 1.00 89.75 201 ARG A N 1
ATOM 1574 C CA . ARG A 1 201 ? 7.738 5.892 -25.369 1.00 89.75 201 ARG A CA 1
ATOM 1575 C C . ARG A 1 201 ? 7.847 7.416 -25.343 1.00 89.75 201 ARG A C 1
ATOM 1577 O O . ARG A 1 201 ? 8.948 7.930 -25.524 1.00 89.75 201 ARG A O 1
ATOM 1584 N N . GLN A 1 202 ? 6.745 8.122 -25.090 1.00 91.44 202 GLN A N 1
ATOM 1585 C CA . GLN A 1 202 ? 6.749 9.584 -24.956 1.00 91.44 202 GLN A CA 1
ATOM 1586 C C . GLN A 1 202 ? 7.662 10.035 -23.812 1.00 91.44 202 GLN A C 1
ATOM 1588 O O . GLN A 1 202 ? 8.514 10.894 -24.022 1.00 91.44 202 GLN A O 1
ATOM 1593 N N . MET A 1 203 ? 7.577 9.385 -22.645 1.00 87.75 203 MET A N 1
ATOM 1594 C CA . MET A 1 203 ? 8.465 9.646 -21.507 1.00 87.75 203 MET A CA 1
ATOM 1595 C C . MET A 1 203 ? 9.935 9.468 -21.889 1.00 87.75 203 MET A C 1
ATOM 1597 O O . MET A 1 203 ? 10.746 10.353 -21.640 1.00 87.75 203 MET A O 1
ATOM 1601 N N . ARG A 1 204 ? 10.289 8.358 -22.553 1.00 86.94 204 ARG A N 1
ATOM 1602 C CA . ARG A 1 204 ? 11.664 8.119 -23.019 1.00 86.94 204 ARG A CA 1
ATOM 1603 C C . ARG A 1 204 ? 12.145 9.224 -23.967 1.00 86.94 204 ARG A C 1
ATOM 1605 O O . ARG A 1 204 ? 13.273 9.691 -23.830 1.00 86.94 204 ARG A O 1
ATOM 1612 N N . THR A 1 205 ? 11.308 9.648 -24.913 1.00 89.25 205 THR A N 1
ATOM 1613 C CA . THR A 1 205 ? 11.644 10.736 -25.843 1.00 89.25 205 THR A CA 1
ATOM 1614 C C . THR A 1 205 ? 11.789 12.073 -25.117 1.00 89.25 205 THR A C 1
ATOM 1616 O O . THR A 1 205 ? 12.726 12.807 -25.418 1.00 89.25 205 THR A O 1
ATOM 1619 N N . ALA A 1 206 ? 10.920 12.376 -24.149 1.00 88.69 206 ALA A N 1
ATOM 1620 C CA . ALA A 1 206 ? 11.000 13.592 -23.346 1.00 88.69 206 ALA A CA 1
ATOM 1621 C C . ALA A 1 206 ? 12.286 13.634 -22.506 1.00 88.69 206 ALA A C 1
ATOM 1623 O O . ALA A 1 206 ? 12.983 14.642 -22.547 1.00 88.69 206 ALA A O 1
ATOM 1624 N N . ILE A 1 207 ? 12.653 12.526 -21.842 1.00 86.88 207 ILE A N 1
ATOM 1625 C CA . ILE A 1 207 ? 13.933 12.384 -21.120 1.00 86.88 207 ILE A CA 1
ATOM 1626 C C . ILE A 1 207 ? 15.101 12.666 -22.066 1.00 86.88 207 ILE A C 1
ATOM 1628 O O . ILE A 1 207 ? 15.960 13.483 -21.759 1.00 86.88 207 ILE A O 1
ATOM 1632 N N . ARG A 1 208 ? 15.117 12.021 -23.240 1.00 87.38 208 ARG A N 1
ATOM 1633 C CA . ARG A 1 208 ? 16.200 12.182 -24.222 1.00 87.38 208 ARG A CA 1
ATOM 1634 C C . ARG A 1 208 ? 16.325 13.621 -24.733 1.00 87.38 208 ARG A C 1
ATOM 1636 O O . ARG A 1 208 ? 17.428 14.051 -25.033 1.00 87.38 208 ARG A O 1
ATOM 1643 N N . LYS A 1 209 ? 15.204 14.334 -24.873 1.00 93.06 209 LYS A N 1
ATOM 1644 C CA . LYS A 1 209 ? 15.166 15.729 -25.339 1.00 93.06 209 LYS A CA 1
ATOM 1645 C C . LYS A 1 209 ? 15.391 16.757 -24.223 1.00 93.06 209 LYS A C 1
ATOM 1647 O O . LYS A 1 209 ? 15.495 17.933 -24.531 1.00 93.06 209 LYS A O 1
ATOM 1652 N N . GLY A 1 210 ? 15.438 16.337 -22.956 1.00 88.94 210 GLY A N 1
ATOM 1653 C CA . GLY A 1 210 ? 15.479 17.263 -21.821 1.00 88.94 210 GLY A CA 1
ATOM 1654 C C . GLY A 1 210 ? 14.154 17.996 -21.569 1.00 88.94 210 GLY A C 1
ATOM 1655 O O . GLY A 1 210 ? 14.136 19.005 -20.880 1.00 88.94 210 GLY A O 1
ATOM 1656 N N . ASN A 1 211 ? 13.031 17.485 -22.084 1.00 92.06 211 ASN A N 1
ATOM 1657 C CA . ASN A 1 211 ? 11.712 18.131 -22.000 1.00 92.06 211 ASN A CA 1
ATOM 1658 C C . ASN A 1 211 ? 10.960 17.824 -20.690 1.00 92.06 211 ASN A C 1
ATOM 1660 O O . ASN A 1 211 ? 9.747 18.014 -20.619 1.00 92.06 211 ASN A O 1
ATOM 1664 N N . ILE A 1 212 ? 11.634 17.280 -19.674 1.00 85.00 212 ILE A N 1
ATOM 1665 C CA . ILE A 1 212 ? 11.013 17.056 -18.367 1.00 85.00 212 ILE A CA 1
ATOM 1666 C C . ILE A 1 212 ? 11.135 18.338 -17.560 1.00 85.00 212 ILE A C 1
ATOM 1668 O O . ILE A 1 212 ? 12.233 18.727 -17.170 1.00 85.00 212 ILE A O 1
ATOM 1672 N N . THR A 1 213 ? 9.996 18.963 -17.280 1.00 87.06 213 THR A N 1
ATOM 1673 C CA . THR A 1 213 ? 9.931 20.099 -16.366 1.00 87.06 213 THR A CA 1
ATOM 1674 C C . THR A 1 213 ? 10.321 19.645 -14.955 1.00 87.06 213 THR A C 1
ATOM 1676 O O . THR A 1 213 ? 9.754 18.662 -14.463 1.00 87.06 213 THR A O 1
ATOM 1679 N N . PRO A 1 214 ? 11.265 20.331 -14.286 1.00 87.06 214 PRO A N 1
ATOM 1680 C CA . PRO A 1 214 ? 11.544 20.094 -12.877 1.00 87.06 214 PRO A CA 1
ATOM 1681 C C . PRO A 1 214 ? 10.271 20.262 -12.043 1.00 87.06 214 PRO A C 1
ATOM 1683 O O . PRO A 1 214 ? 9.511 21.209 -12.239 1.00 87.06 214 PRO A O 1
ATOM 1686 N N . PHE A 1 215 ? 10.036 19.338 -11.116 1.00 83.25 215 PHE A N 1
ATOM 1687 C CA . PHE A 1 215 ? 8.957 19.469 -10.143 1.00 83.25 215 PHE A CA 1
ATOM 1688 C C . PHE A 1 215 ? 9.424 20.381 -9.000 1.00 83.25 215 PHE A C 1
ATOM 1690 O O . PHE A 1 215 ? 10.540 20.201 -8.507 1.00 83.25 215 PHE A O 1
ATOM 1697 N N . ARG A 1 216 ? 8.586 21.341 -8.600 1.00 66.00 216 ARG A N 1
ATOM 1698 C CA . ARG A 1 216 ? 8.781 22.193 -7.422 1.00 66.00 216 ARG A CA 1
ATOM 1699 C C . ARG A 1 216 ? 7.686 21.908 -6.408 1.00 66.00 216 ARG A C 1
ATOM 1701 O O . ARG A 1 216 ? 6.515 21.849 -6.839 1.00 66.00 216 ARG A O 1
#

Secondary structure (DSSP, 8-state):
-PPPEEEEEEE--TTGGGSHHHHHHHHHHHHHHHHS-EEEEEEETTTS-PPPP-S--HHHHHHTS---TT-EEEEEEEESSS-HHHHHHHHHHHHHHTT-EEEEEEEEEGGGTT-HHHHHHHHHHHHHHHHHHHHHHHT-SPPPPPHHHHHHHHHHHHHHHHSTTSHHHHHHHHTTTTT-SSSSS----HHHHHHHHHHHHHHHHHHHHT--PPP-

Radius of gyration: 19.92 Å; chains: 1; bounding box: 46×48×49 Å

Sequence (216 aa):
MTKTLNILALIGSPRNEDSYTYKVIRQIEAQMNDLHPTTVEYVFLCKVLVPYCDGCLSCMYKRNRPSFFGKKAIVTCTASGGGHKGVLDFLEGTASAWGCDVVTRLGISSAQMHKERYLGLVEECTADVARKFVTGISAGGLQRVTFRQLVNFRAMQNMTRARKGTRNHAYWAERNWLDANYYNDAPVNPFARIMASYVARQMRTAIRKGNITPFR